Protein AF-A0A936MNN7-F1 (afdb_monomer_lite)

Secondary structure (DSSP, 8-state):
-PPPPPHHHHHTTS---------TTSSSSS-HHHHHHHHHHTT-SHHHHHHHHTSPTT-EEEEEEHHHHHHHHHHHHHSSSS--SEEEEEETTEEEEEEEEEEEEEETTEEEEEEEEEETTTEEEEEEEEEE---STT-SS---EEEE-TTS-HHHHHHHHHHHHHHHHHHHHHHHHHHHHHHHHHHTTS--EEEEEEEETTEEEEEEE-

Radius of gyration: 20.46 Å; chains: 1; bounding box: 45×47×64 Å

pLDDT: mean 76.58, std 22.5, range [24.12, 96.0]

Foldseek 3Di:
DDDDDDPVVVVVPPDDDDDDDDDPPPPPPDCLVVVLVVQVVVQPDPQSVLLVVQDDPPKDKGKDFLVLLLVLLVCLVVVDPDDDQWDWDDDPRFIKIWGDSFDWFFADQKIKTWIFMAGPVPGTDIWIKIKRQDGSVRHNRPDIDIDTDPPDDPVCCVPCVVVSVVSSVSSVVVVQVVVQVSVCVVVDPDDKDWSHWTTHGRIIMTIMDD

Structure (mmCIF, N/CA/C/O backbone):
data_AF-A0A936MNN7-F1
#
_entry.id   AF-A0A936MNN7-F1
#
loop_
_atom_site.group_PDB
_atom_site.id
_atom_site.type_symbol
_atom_site.label_atom_id
_atom_site.label_alt_id
_atom_site.label_comp_id
_atom_site.label_asym_id
_atom_site.label_entity_id
_atom_site.label_seq_id
_atom_site.pdbx_PDB_ins_code
_atom_site.Cartn_x
_atom_site.Cartn_y
_atom_site.Cartn_z
_atom_site.occupancy
_atom_site.B_iso_or_equiv
_atom_site.auth_seq_id
_atom_site.auth_comp_id
_atom_site.auth_asym_id
_atom_site.auth_atom_id
_atom_site.pdbx_PDB_model_num
ATOM 1 N N . MET A 1 1 ? -16.354 23.089 39.835 1.00 35.75 1 MET A N 1
ATOM 2 C CA . MET A 1 1 ? -16.751 22.556 38.514 1.00 35.75 1 MET A CA 1
ATOM 3 C C . MET A 1 1 ? -15.931 23.285 37.467 1.00 35.75 1 MET A C 1
ATOM 5 O O . MET A 1 1 ? -16.174 24.464 37.259 1.00 35.75 1 MET A O 1
ATOM 9 N N . ALA A 1 2 ? -14.909 22.634 36.913 1.00 36.53 2 ALA A N 1
ATOM 10 C CA . ALA A 1 2 ? -14.094 23.188 35.833 1.00 36.53 2 ALA A CA 1
ATOM 11 C C . ALA A 1 2 ? -14.699 22.747 34.492 1.00 36.53 2 ALA A C 1
ATOM 13 O O . ALA A 1 2 ? -15.037 21.574 34.342 1.00 36.53 2 ALA A O 1
ATOM 14 N N . GLN A 1 3 ? -14.892 23.683 33.562 1.00 36.25 3 GLN A N 1
ATOM 15 C CA . GLN A 1 3 ? -15.283 23.362 32.187 1.00 36.25 3 GLN A CA 1
ATOM 16 C C . GLN A 1 3 ? -14.098 22.710 31.452 1.00 36.25 3 GLN A C 1
ATOM 18 O O . GLN A 1 3 ? -12.959 23.109 31.706 1.00 36.25 3 GLN A O 1
ATOM 23 N N . PRO A 1 4 ? -14.325 21.727 30.562 1.00 34.03 4 PRO A N 1
ATOM 24 C CA . PRO A 1 4 ? -13.256 21.174 29.744 1.00 34.03 4 PRO A CA 1
ATOM 25 C C . PRO A 1 4 ? -12.829 22.205 28.691 1.00 34.03 4 PRO A C 1
ATOM 27 O O . PRO A 1 4 ? -13.670 22.788 28.007 1.00 34.03 4 PRO A O 1
ATOM 30 N N . LEU A 1 5 ? -11.519 22.435 28.590 1.00 34.81 5 LEU A N 1
ATOM 31 C CA . LEU A 1 5 ? -10.917 23.232 27.521 1.00 34.81 5 LEU A CA 1
ATOM 32 C C . LEU A 1 5 ? -11.151 22.542 26.176 1.00 34.81 5 LEU A C 1
ATOM 34 O O . LEU A 1 5 ? -11.096 21.314 26.079 1.00 34.81 5 LEU A O 1
ATOM 38 N N . SER A 1 6 ? -11.397 23.334 25.137 1.00 41.94 6 SER A N 1
ATOM 39 C CA . SER A 1 6 ? -11.534 22.809 23.780 1.00 41.94 6 SER A CA 1
ATOM 40 C C . SER A 1 6 ? -10.173 22.334 23.247 1.00 41.94 6 SER A C 1
ATOM 42 O O . SER A 1 6 ? -9.139 22.929 23.550 1.00 41.94 6 SER A O 1
ATOM 44 N N . THR A 1 7 ? -10.150 21.287 22.414 1.00 37.47 7 THR A N 1
ATOM 45 C CA . THR A 1 7 ? -8.929 20.700 21.810 1.00 37.47 7 THR A CA 1
ATOM 46 C C . THR A 1 7 ? -8.039 21.741 21.104 1.00 37.47 7 THR A C 1
ATOM 48 O O . THR A 1 7 ? -6.817 21.608 21.057 1.00 37.47 7 THR A O 1
ATOM 51 N N . LEU A 1 8 ? -8.637 22.835 20.622 1.00 32.88 8 LEU A N 1
ATOM 52 C CA . LEU A 1 8 ? -7.949 23.967 19.992 1.00 32.88 8 LEU A CA 1
ATOM 53 C C . LEU A 1 8 ? -7.140 24.843 20.967 1.00 32.88 8 LEU A C 1
ATOM 55 O O . LEU A 1 8 ? -6.199 25.514 20.541 1.00 32.88 8 LEU A O 1
ATOM 59 N N . GLU A 1 9 ? -7.473 24.853 22.257 1.00 37.56 9 GLU A N 1
ATOM 60 C CA . GLU A 1 9 ? -6.766 25.636 23.282 1.00 37.56 9 GLU A CA 1
ATOM 61 C C . GLU A 1 9 ? -5.523 24.910 23.812 1.00 37.56 9 GLU A C 1
ATOM 63 O O . GLU A 1 9 ? -4.569 25.563 24.229 1.00 37.56 9 GLU A O 1
ATOM 68 N N . TYR A 1 10 ? -5.480 23.577 23.705 1.00 37.81 10 TYR A N 1
ATOM 69 C CA . TYR A 1 10 ? -4.308 22.773 24.064 1.00 37.81 10 TYR A CA 1
ATOM 70 C C . TYR A 1 10 ? -3.149 22.968 23.070 1.00 37.81 10 TYR A C 1
ATOM 72 O O . TYR A 1 10 ? -1.998 23.154 23.463 1.00 37.81 10 TYR A O 1
ATOM 80 N N . LEU A 1 11 ? -3.455 23.019 21.769 1.00 33.28 11 LEU A N 1
ATOM 81 C CA . LEU A 1 11 ? -2.452 23.127 20.700 1.00 33.28 11 LEU A CA 1
ATOM 82 C C . LEU A 1 11 ? -1.784 24.509 20.629 1.00 33.28 11 LEU A C 1
ATOM 84 O O . LEU A 1 11 ? -0.641 24.634 20.192 1.00 33.28 11 LEU A O 1
ATOM 88 N N . ARG A 1 12 ? -2.459 25.556 21.118 1.00 38.72 12 ARG A N 1
ATOM 89 C CA . ARG A 1 12 ? -1.939 26.932 21.099 1.00 38.72 12 ARG A CA 1
ATOM 90 C C . ARG A 1 12 ? -0.842 27.183 22.150 1.00 38.72 12 ARG A C 1
ATOM 92 O O . ARG A 1 12 ? -0.123 28.171 22.044 1.00 38.72 12 ARG A O 1
ATOM 99 N N . GLY A 1 13 ? -0.679 26.284 23.126 1.00 35.00 13 GLY A N 1
ATOM 100 C CA . GLY A 1 13 ? 0.379 26.346 24.142 1.00 35.00 13 GLY A CA 1
ATOM 101 C C . GLY A 1 13 ? 1.739 25.778 23.709 1.00 35.00 13 GLY A C 1
ATOM 102 O O . GLY A 1 13 ? 2.715 25.962 24.430 1.00 35.00 13 GLY A O 1
ATOM 103 N N . ALA A 1 14 ? 1.830 25.110 22.551 1.00 36.84 14 ALA A N 1
ATOM 104 C CA . ALA A 1 14 ? 3.004 24.319 22.152 1.00 36.84 14 ALA A CA 1
ATOM 105 C C . ALA A 1 14 ? 4.091 25.077 21.351 1.00 36.84 14 ALA A C 1
ATOM 107 O O . ALA A 1 14 ? 5.084 24.475 20.957 1.00 36.84 14 ALA A O 1
ATOM 108 N N . GLY A 1 15 ? 3.953 26.391 21.132 1.00 34.34 15 GLY A N 1
ATOM 109 C CA . GLY A 1 15 ? 5.083 27.262 20.761 1.00 34.34 15 GLY A CA 1
ATOM 110 C C . GLY A 1 15 ? 5.800 26.988 19.426 1.00 34.34 15 GLY A C 1
ATOM 111 O O . GLY A 1 15 ? 7.002 27.226 19.339 1.00 34.34 15 GLY A O 1
ATOM 112 N N . LEU A 1 16 ? 5.109 26.521 18.380 1.00 33.62 16 LEU A N 1
ATOM 113 C CA . LEU A 1 16 ? 5.723 26.289 17.064 1.00 33.62 16 LEU A CA 1
ATOM 114 C C . LEU A 1 16 ? 5.746 27.580 16.221 1.00 33.62 16 LEU A C 1
ATOM 116 O O . LEU A 1 16 ? 4.707 28.111 15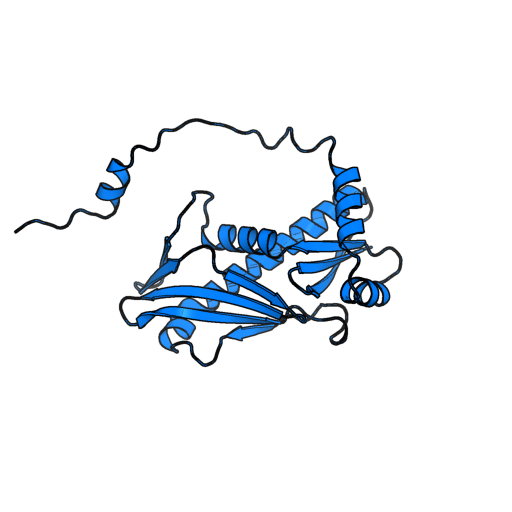.833 1.00 33.62 16 LEU A O 1
ATOM 120 N N . SER A 1 17 ? 6.959 28.092 15.987 1.00 29.55 17 SER A N 1
ATOM 121 C CA . SER A 1 17 ? 7.269 29.301 15.211 1.00 29.55 17 SER A CA 1
ATOM 122 C C . SER A 1 17 ? 7.303 29.025 13.705 1.00 29.55 17 SER A C 1
ATOM 124 O O . SER A 1 17 ? 7.842 28.014 13.262 1.00 29.55 17 SER A O 1
ATOM 126 N N . SER A 1 18 ? 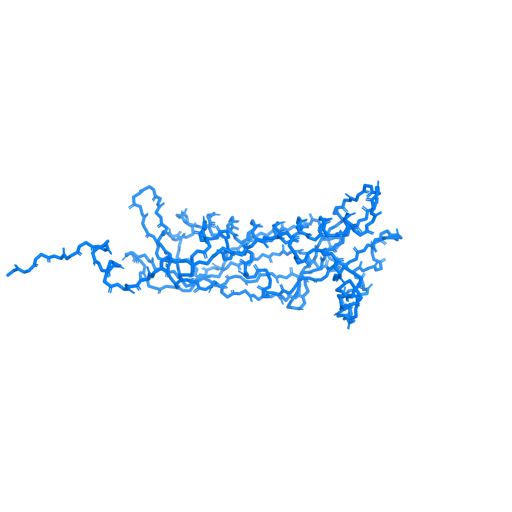6.791 29.976 12.925 1.00 34.59 18 SER A N 1
ATOM 127 C CA . SER A 1 18 ? 6.907 30.076 11.468 1.00 34.59 18 SER A CA 1
ATOM 128 C C . SER A 1 18 ? 8.318 30.506 11.050 1.00 34.59 18 SER A C 1
ATOM 130 O O . SER A 1 18 ? 8.777 31.523 11.563 1.00 34.59 18 SER A O 1
ATOM 132 N N . ASP A 1 19 ? 8.983 29.740 10.170 1.00 26.00 19 ASP A N 1
ATOM 133 C CA . ASP A 1 19 ? 9.867 30.202 9.068 1.00 26.00 19 ASP A CA 1
ATOM 134 C C . ASP A 1 19 ? 10.913 29.142 8.665 1.00 26.00 19 ASP A C 1
ATOM 136 O O . ASP A 1 19 ? 11.924 29.019 9.344 1.00 26.00 19 ASP A O 1
ATOM 140 N N . VAL A 1 20 ? 10.727 28.461 7.518 1.00 25.47 20 VAL A N 1
ATOM 141 C CA . VAL A 1 20 ? 11.795 28.105 6.544 1.00 25.47 20 VAL A CA 1
ATOM 142 C C . VAL A 1 20 ? 11.144 27.798 5.176 1.00 25.47 20 VAL A C 1
ATOM 144 O O . VAL A 1 20 ? 10.308 26.898 5.106 1.00 25.47 20 VAL A O 1
ATOM 147 N N . PRO A 1 21 ? 11.532 28.451 4.061 1.00 27.20 21 PRO A N 1
ATOM 148 C CA . PRO A 1 21 ? 11.147 28.028 2.718 1.00 27.20 21 PRO A CA 1
ATOM 149 C C . PRO A 1 21 ? 12.262 27.174 2.091 1.00 27.20 21 PRO A C 1
ATOM 151 O O . PRO A 1 21 ? 13.387 27.645 1.924 1.00 27.20 21 PRO A O 1
ATOM 154 N N . ILE A 1 22 ? 11.967 25.933 1.692 1.00 24.23 22 ILE A N 1
ATOM 155 C CA . ILE A 1 22 ? 12.872 25.144 0.840 1.00 24.23 22 ILE A CA 1
ATOM 156 C C . ILE A 1 22 ? 12.240 25.007 -0.546 1.00 24.23 22 ILE A C 1
ATOM 158 O O . ILE A 1 22 ? 11.185 24.409 -0.725 1.00 24.23 22 ILE A O 1
ATOM 162 N N . SER A 1 23 ? 12.905 25.615 -1.527 1.00 25.53 23 SER A N 1
ATOM 163 C CA . SER A 1 23 ? 12.541 25.602 -2.942 1.00 25.53 23 SER A CA 1
ATOM 164 C C . SER A 1 23 ? 12.884 24.251 -3.583 1.00 25.53 23 SER A C 1
ATOM 166 O O . SER A 1 23 ? 14.046 23.843 -3.603 1.00 25.53 23 SER A O 1
ATOM 168 N N . LEU A 1 24 ? 11.871 23.581 -4.144 1.00 26.80 24 LEU A N 1
ATOM 169 C CA . LEU A 1 24 ? 11.930 22.269 -4.815 1.00 26.80 24 LEU A CA 1
ATOM 170 C C . LEU A 1 24 ? 12.759 22.252 -6.119 1.00 26.80 24 LEU A C 1
ATOM 172 O O . LEU A 1 24 ? 12.988 21.194 -6.703 1.00 26.80 24 LEU A O 1
ATOM 176 N N . SER A 1 25 ? 13.245 23.403 -6.583 1.00 24.12 25 SER A N 1
ATOM 177 C CA . SER A 1 25 ? 13.833 23.541 -7.921 1.00 24.12 25 SER A CA 1
ATOM 178 C C . SER A 1 25 ? 15.334 23.230 -8.002 1.00 24.12 25 SER A C 1
ATOM 180 O O . SER A 1 25 ? 15.865 23.103 -9.103 1.00 24.12 25 SER A O 1
ATOM 182 N N . GLN A 1 26 ? 16.053 23.113 -6.877 1.00 27.67 26 GLN A N 1
ATOM 183 C CA . GLN A 1 26 ? 17.525 22.999 -6.890 1.00 27.67 26 GLN A CA 1
ATOM 184 C C . GLN A 1 26 ? 18.076 21.569 -6.755 1.00 27.67 26 GLN A C 1
ATOM 186 O O . GLN A 1 26 ? 19.249 21.341 -7.044 1.00 27.67 26 GLN A O 1
ATOM 191 N N . THR A 1 27 ? 17.256 20.575 -6.406 1.00 28.58 27 THR A N 1
ATOM 192 C CA . THR A 1 27 ? 17.722 19.183 -6.210 1.00 28.58 27 THR A CA 1
ATOM 193 C C . THR A 1 27 ? 17.712 18.342 -7.498 1.00 28.58 27 THR A C 1
ATOM 195 O O . THR A 1 27 ? 18.151 17.192 -7.495 1.00 28.58 27 THR A O 1
ATOM 198 N N . LEU A 1 28 ? 17.233 18.896 -8.617 1.00 30.83 28 LEU A N 1
ATOM 199 C CA . LEU A 1 28 ? 16.853 18.120 -9.804 1.00 30.83 28 LEU A CA 1
ATOM 200 C C . LEU A 1 28 ? 17.935 17.932 -10.883 1.00 30.83 28 LEU A C 1
ATOM 202 O O . LEU A 1 28 ? 17.702 17.154 -11.799 1.00 30.83 28 LEU A O 1
ATOM 206 N N . ASN A 1 29 ? 19.124 18.547 -10.796 1.00 34.41 29 ASN A N 1
ATOM 207 C CA . ASN A 1 29 ? 20.000 18.645 -11.984 1.00 34.41 29 ASN A CA 1
ATOM 208 C C . ASN A 1 29 ? 21.330 17.867 -12.009 1.00 34.41 29 ASN A C 1
ATOM 210 O O . ASN A 1 29 ? 22.047 17.969 -12.999 1.00 34.41 29 ASN A O 1
ATOM 214 N N . LEU A 1 30 ? 21.679 17.043 -11.011 1.00 31.27 30 LEU A N 1
ATOM 215 C CA . LEU A 1 30 ? 22.944 16.266 -11.053 1.00 31.27 30 LEU A CA 1
ATOM 216 C C . LEU A 1 30 ? 22.841 14.792 -10.597 1.00 31.27 30 LEU A C 1
ATOM 218 O O . LEU A 1 30 ? 23.834 14.068 -10.639 1.00 31.27 30 LEU A O 1
ATOM 222 N N . ALA A 1 31 ? 21.661 14.311 -10.184 1.00 36.50 31 ALA A N 1
ATOM 223 C CA . ALA A 1 31 ? 21.511 13.024 -9.483 1.00 36.50 31 ALA A CA 1
ATOM 224 C C . ALA A 1 31 ? 20.900 11.870 -10.310 1.00 36.50 31 ALA A C 1
ATOM 226 O O . ALA A 1 31 ? 20.838 10.737 -9.830 1.00 36.50 31 ALA A O 1
ATOM 227 N N . THR A 1 32 ? 20.445 12.117 -11.539 1.00 47.56 32 THR A N 1
ATOM 228 C CA . THR A 1 32 ? 19.588 11.169 -12.278 1.00 47.56 32 THR A CA 1
ATOM 229 C C . THR A 1 32 ? 20.337 9.900 -12.712 1.00 47.56 32 THR A C 1
ATOM 231 O O . THR A 1 32 ? 19.819 8.793 -12.584 1.00 47.56 32 THR A O 1
ATOM 234 N N . GLY A 1 33 ? 21.602 10.024 -13.134 1.00 33.59 33 GLY A N 1
ATOM 235 C CA . GLY A 1 33 ? 22.407 8.881 -13.590 1.00 33.59 33 GLY A CA 1
ATOM 236 C C . GLY A 1 33 ? 22.930 7.975 -12.467 1.00 33.59 33 GLY A C 1
ATOM 237 O O . GLY A 1 33 ? 22.979 6.756 -12.624 1.00 33.59 33 GLY A O 1
ATOM 238 N N . SER A 1 34 ? 23.302 8.539 -11.314 1.00 40.28 34 SER A N 1
ATOM 239 C CA . SER A 1 34 ? 23.846 7.773 -10.180 1.00 40.28 34 SER A CA 1
ATOM 240 C C . SER A 1 34 ? 22.753 7.046 -9.395 1.00 40.28 34 SER A C 1
ATOM 242 O O . SER A 1 34 ? 22.962 5.908 -8.972 1.00 40.28 34 SER A O 1
ATOM 244 N N . ARG A 1 35 ? 21.566 7.652 -9.267 1.00 45.72 35 ARG A N 1
ATOM 245 C CA . ARG A 1 35 ? 20.401 7.046 -8.606 1.00 45.72 35 ARG A CA 1
ATOM 246 C C . ARG A 1 35 ? 19.820 5.888 -9.403 1.00 45.72 35 ARG A C 1
ATOM 248 O O . ARG A 1 35 ? 19.532 4.856 -8.810 1.00 45.72 35 ARG A O 1
ATOM 255 N N . LEU A 1 36 ? 19.744 6.005 -10.731 1.00 40.03 36 LEU A N 1
ATOM 256 C CA . LEU A 1 36 ? 19.321 4.899 -11.590 1.00 40.03 36 LEU A CA 1
ATOM 257 C C . LEU A 1 36 ? 20.305 3.724 -11.506 1.00 40.03 36 LEU A C 1
ATOM 259 O O . LEU A 1 36 ? 19.888 2.580 -11.384 1.00 40.03 36 LEU A O 1
ATOM 263 N N . ARG A 1 37 ? 21.616 3.993 -11.484 1.00 40.78 37 ARG A N 1
ATOM 264 C CA . ARG A 1 37 ? 22.642 2.947 -11.345 1.00 40.78 37 ARG A CA 1
ATOM 265 C C . ARG A 1 37 ? 22.599 2.263 -9.975 1.00 40.78 37 ARG A C 1
ATOM 267 O O . ARG A 1 37 ? 22.715 1.045 -9.903 1.00 40.78 37 ARG A O 1
ATOM 274 N N . ALA A 1 38 ? 22.385 3.027 -8.904 1.00 45.31 38 ALA A N 1
ATOM 275 C CA . ALA A 1 38 ? 22.209 2.493 -7.553 1.00 45.31 38 ALA A CA 1
ATOM 276 C C . ALA A 1 38 ? 20.895 1.703 -7.402 1.00 45.31 38 ALA A C 1
ATOM 278 O O . ALA A 1 38 ? 20.878 0.664 -6.745 1.00 45.31 38 ALA A O 1
ATOM 279 N N . ALA A 1 39 ? 19.815 2.152 -8.048 1.00 43.00 39 ALA A N 1
ATOM 280 C CA . ALA A 1 39 ? 18.553 1.422 -8.124 1.00 43.00 39 ALA A CA 1
ATOM 281 C C . ALA A 1 39 ? 18.718 0.109 -8.906 1.00 43.00 39 ALA A C 1
ATOM 283 O O . ALA A 1 39 ? 18.274 -0.933 -8.434 1.00 43.00 39 ALA A O 1
ATOM 284 N N . ILE A 1 40 ? 19.442 0.131 -10.033 1.00 43.59 40 ILE A N 1
ATOM 285 C CA . ILE A 1 40 ? 19.776 -1.055 -10.838 1.00 43.59 40 ILE A CA 1
ATOM 286 C C . ILE A 1 40 ? 20.612 -2.069 -10.042 1.00 43.59 40 ILE A C 1
ATOM 288 O O . ILE A 1 40 ? 20.410 -3.271 -10.189 1.00 43.59 40 ILE A O 1
ATOM 292 N N . GLU A 1 41 ? 21.513 -1.626 -9.163 1.00 43.84 41 GLU A N 1
ATOM 293 C CA . GLU A 1 41 ? 22.353 -2.539 -8.377 1.00 43.84 41 GLU A CA 1
ATOM 294 C C . GLU A 1 41 ? 21.601 -3.186 -7.194 1.00 43.84 41 GLU A C 1
ATOM 296 O O . GLU A 1 41 ? 21.891 -4.320 -6.811 1.00 43.84 41 GLU A O 1
ATOM 301 N N . ARG A 1 42 ? 20.564 -2.521 -6.661 1.00 48.31 42 ARG A N 1
ATOM 302 C CA . ARG A 1 42 ? 19.676 -3.051 -5.602 1.00 48.31 42 ARG A CA 1
ATOM 303 C C . ARG A 1 42 ? 18.716 -4.147 -6.084 1.00 48.31 42 ARG A C 1
ATOM 305 O O . ARG A 1 42 ? 18.103 -4.836 -5.264 1.00 48.31 42 ARG A O 1
ATOM 312 N N . LEU A 1 43 ? 18.597 -4.335 -7.397 1.00 49.00 43 LEU A N 1
ATOM 313 C CA . LEU A 1 43 ? 17.682 -5.273 -8.057 1.00 49.00 43 LEU A CA 1
ATOM 314 C C . LEU A 1 43 ? 18.177 -6.736 -8.093 1.00 49.00 43 LEU A C 1
ATOM 316 O O . LEU A 1 43 ? 17.553 -7.576 -8.735 1.00 49.00 43 LEU A O 1
ATOM 320 N N . ARG A 1 44 ? 19.274 -7.085 -7.406 1.00 50.12 44 ARG A N 1
ATOM 321 C CA . ARG A 1 44 ? 19.838 -8.450 -7.392 1.00 50.12 44 ARG A CA 1
ATOM 322 C C . ARG A 1 44 ? 19.103 -9.414 -6.443 1.00 50.12 44 ARG A C 1
ATOM 324 O O . ARG A 1 44 ? 19.711 -9.967 -5.531 1.00 50.12 44 ARG A O 1
ATOM 331 N N . THR A 1 45 ? 17.809 -9.642 -6.651 1.00 56.41 45 THR A N 1
ATOM 332 C CA . THR A 1 45 ? 17.060 -10.736 -6.002 1.00 56.41 45 THR A CA 1
ATOM 333 C C . THR A 1 45 ? 16.365 -11.605 -7.048 1.00 56.41 45 THR A C 1
ATOM 335 O O . THR A 1 45 ? 16.021 -11.123 -8.128 1.00 56.41 45 THR A O 1
ATOM 338 N N . THR A 1 46 ? 16.166 -12.892 -6.742 1.00 57.72 46 THR A N 1
ATOM 339 C CA . THR A 1 46 ? 15.574 -13.894 -7.650 1.00 57.72 46 THR A CA 1
ATOM 340 C C . THR A 1 46 ? 14.269 -13.402 -8.283 1.00 57.72 46 THR A C 1
ATOM 342 O O . THR A 1 46 ? 14.114 -13.457 -9.501 1.00 57.72 46 THR A O 1
ATOM 345 N N . SER A 1 47 ? 13.404 -12.772 -7.484 1.00 65.19 47 SER A N 1
ATOM 346 C CA . SER A 1 47 ? 12.108 -12.246 -7.925 1.00 65.19 47 SER A CA 1
ATOM 347 C C . SER A 1 47 ? 12.214 -11.175 -9.017 1.00 65.19 47 SER A C 1
ATOM 349 O O . SER A 1 47 ? 11.350 -11.100 -9.884 1.00 65.19 47 SER A O 1
ATOM 351 N N . VAL A 1 48 ? 13.272 -10.352 -9.026 1.00 68.62 48 VAL A N 1
ATOM 352 C CA . VAL A 1 48 ? 13.449 -9.324 -10.066 1.00 68.62 48 VAL A CA 1
ATOM 353 C C . VAL A 1 48 ? 13.844 -9.947 -11.399 1.00 68.62 48 VAL A C 1
ATOM 355 O O . VAL A 1 48 ? 13.341 -9.534 -12.445 1.00 68.62 48 VAL A O 1
ATOM 358 N N . PHE A 1 49 ? 14.756 -10.921 -11.380 1.00 69.75 49 PHE A N 1
ATOM 359 C CA . PHE A 1 49 ? 15.209 -11.586 -12.600 1.00 69.75 49 PHE A CA 1
ATOM 360 C C . PHE A 1 49 ? 14.065 -12.336 -13.275 1.00 69.75 49 PHE A C 1
ATOM 362 O O . PHE A 1 49 ? 13.882 -12.213 -14.486 1.00 69.75 49 PHE A O 1
ATOM 369 N N . GLU A 1 50 ? 13.270 -13.059 -12.492 1.00 76.56 50 GLU A N 1
ATOM 370 C CA . GLU A 1 50 ? 12.124 -13.800 -13.009 1.00 76.56 50 GLU A CA 1
ATOM 371 C C . GLU A 1 50 ? 11.030 -12.861 -13.516 1.00 76.56 50 GLU A C 1
ATOM 373 O O . GLU A 1 50 ? 10.512 -13.068 -14.613 1.00 76.56 50 GLU A O 1
ATOM 378 N N . PHE A 1 51 ? 10.738 -11.780 -12.782 1.00 80.00 51 PHE A N 1
ATOM 379 C CA . PHE A 1 51 ? 9.802 -10.761 -13.246 1.00 80.00 51 PHE A CA 1
ATOM 380 C C . PHE A 1 51 ? 10.262 -10.152 -14.572 1.00 80.00 51 PHE A C 1
ATOM 382 O O . PHE A 1 51 ? 9.497 -10.115 -15.532 1.00 80.00 51 PHE A O 1
ATOM 389 N N . ARG A 1 52 ? 11.541 -9.772 -14.682 1.00 79.19 52 ARG A N 1
ATOM 390 C CA . ARG A 1 52 ? 12.117 -9.219 -15.915 1.00 79.19 52 ARG A CA 1
ATOM 391 C C . ARG A 1 52 ? 12.068 -10.198 -17.086 1.00 79.19 52 ARG A C 1
ATOM 393 O O . ARG A 1 52 ? 11.837 -9.765 -18.210 1.00 79.19 52 ARG A O 1
ATOM 400 N N . ALA A 1 53 ? 12.244 -11.495 -16.842 1.00 81.81 53 ALA A N 1
ATOM 401 C CA . ALA A 1 53 ? 12.158 -12.524 -17.879 1.00 81.81 53 ALA A CA 1
ATOM 402 C C . ALA A 1 53 ? 10.753 -12.644 -18.501 1.00 81.81 53 ALA A C 1
ATOM 404 O O . ALA A 1 53 ? 10.616 -13.163 -19.607 1.00 81.81 53 ALA A O 1
ATOM 405 N N . LYS A 1 54 ? 9.712 -12.164 -17.811 1.00 82.62 54 LYS A N 1
ATOM 406 C CA . LYS A 1 54 ? 8.328 -12.131 -18.309 1.00 82.62 54 LYS A CA 1
ATOM 407 C C . LYS A 1 54 ? 7.978 -10.830 -19.040 1.00 82.62 54 LYS A C 1
ATOM 409 O O . LYS A 1 54 ? 6.865 -10.715 -19.552 1.00 82.62 54 LYS A O 1
ATOM 414 N N . LEU A 1 55 ? 8.886 -9.853 -19.083 1.00 84.94 55 LEU A N 1
ATOM 415 C CA . LEU A 1 55 ? 8.634 -8.542 -19.678 1.00 84.94 55 LEU A CA 1
ATOM 416 C C . LEU A 1 55 ? 9.121 -8.461 -21.135 1.00 84.94 55 LEU A C 1
ATOM 418 O O . LEU A 1 55 ? 10.078 -9.140 -21.512 1.00 84.94 55 LEU A O 1
ATOM 422 N N . PRO A 1 56 ? 8.502 -7.594 -21.960 1.00 85.19 56 PRO A N 1
ATOM 423 C CA . PRO A 1 56 ? 9.010 -7.261 -23.284 1.00 85.19 56 PRO A CA 1
ATOM 424 C C . PRO A 1 56 ? 10.467 -6.761 -23.258 1.00 85.19 56 PRO A C 1
ATOM 426 O O . PRO A 1 56 ? 10.888 -6.121 -22.286 1.00 85.19 56 PRO A O 1
ATOM 429 N N . PRO A 1 57 ? 11.238 -6.977 -24.342 1.00 84.81 57 PRO A N 1
ATOM 430 C CA . PRO A 1 57 ? 12.561 -6.382 -24.494 1.00 84.81 57 PRO A CA 1
ATOM 431 C C . PRO A 1 57 ? 12.518 -4.860 -24.326 1.00 84.81 57 PRO A C 1
ATOM 433 O O . PRO A 1 57 ? 11.623 -4.195 -24.837 1.00 84.81 57 PRO A O 1
ATOM 436 N N . GLY A 1 58 ? 13.502 -4.308 -23.614 1.00 83.38 58 GLY A N 1
ATOM 437 C CA . GLY A 1 58 ? 13.578 -2.869 -23.348 1.00 83.38 58 GLY A CA 1
ATOM 438 C C . GLY A 1 58 ? 12.746 -2.388 -22.155 1.00 83.38 58 GLY A C 1
ATOM 439 O O . GLY A 1 58 ? 12.852 -1.218 -21.802 1.00 83.38 58 GLY A O 1
ATOM 440 N N . ALA A 1 59 ? 11.985 -3.266 -21.492 1.00 87.62 59 ALA A N 1
ATOM 441 C CA . ALA A 1 59 ? 11.328 -2.915 -20.239 1.00 87.62 59 ALA A CA 1
ATOM 442 C C . ALA A 1 59 ? 12.351 -2.556 -19.148 1.00 87.62 59 ALA A C 1
ATOM 444 O O . ALA A 1 59 ? 13.356 -3.251 -18.941 1.00 87.62 59 ALA A O 1
ATOM 445 N N . VAL A 1 60 ? 12.056 -1.481 -18.426 1.00 88.06 60 VAL A N 1
ATOM 446 C CA . VAL A 1 60 ? 12.779 -1.039 -17.237 1.00 88.06 60 VAL A CA 1
ATOM 447 C C . VAL A 1 60 ? 11.998 -1.503 -16.014 1.00 88.06 60 VAL A C 1
ATOM 449 O O . VAL A 1 60 ? 10.775 -1.395 -15.971 1.00 88.06 60 VAL A O 1
ATOM 452 N N . VAL A 1 61 ? 12.711 -2.032 -15.021 1.00 89.50 61 VAL A N 1
ATOM 453 C CA . VAL A 1 61 ? 12.134 -2.409 -13.728 1.00 89.50 61 VAL A CA 1
ATOM 454 C C . VAL A 1 61 ? 12.681 -1.466 -12.673 1.00 89.50 61 VAL A C 1
ATOM 456 O O . VAL A 1 61 ? 13.895 -1.340 -12.519 1.00 89.50 61 VAL A O 1
ATOM 459 N N . LEU A 1 62 ? 11.779 -0.815 -11.953 1.00 90.50 62 LEU A N 1
ATOM 460 C CA . LEU A 1 62 ? 12.074 0.018 -10.798 1.00 90.50 62 LEU A CA 1
ATOM 461 C C . LEU A 1 62 ? 11.691 -0.754 -9.535 1.00 90.50 62 LEU A C 1
ATOM 463 O O . LEU A 1 62 ? 10.678 -1.449 -9.517 1.00 90.50 62 LEU A O 1
ATOM 467 N N . ALA A 1 63 ? 12.510 -0.647 -8.492 1.00 91.19 63 ALA A N 1
ATOM 468 C CA . ALA A 1 63 ? 12.187 -1.168 -7.170 1.00 91.19 63 ALA A CA 1
ATOM 469 C C . ALA A 1 63 ? 12.008 -0.005 -6.205 1.00 91.19 63 ALA A C 1
ATOM 471 O O . ALA A 1 63 ? 12.907 0.829 -6.082 1.00 91.19 63 ALA A O 1
ATOM 472 N N . VAL A 1 64 ? 10.876 0.004 -5.513 1.00 92.06 64 VAL A N 1
ATOM 473 C CA . VAL A 1 64 ? 10.550 0.991 -4.484 1.00 92.06 64 VAL A CA 1
ATOM 474 C C . VAL A 1 64 ? 10.412 0.265 -3.157 1.00 92.06 64 VAL A C 1
ATOM 476 O O . VAL A 1 64 ? 9.743 -0.766 -3.101 1.00 92.06 64 VAL A O 1
ATOM 479 N N . GLY A 1 65 ? 11.108 0.737 -2.125 1.00 93.31 65 GLY A N 1
ATOM 480 C CA . GLY A 1 65 ? 11.120 0.098 -0.817 1.00 93.31 65 GLY A CA 1
ATOM 481 C C . GLY A 1 65 ? 9.817 0.308 -0.052 1.00 93.31 65 GLY A C 1
ATOM 482 O O . GLY A 1 65 ? 8.992 1.162 -0.380 1.00 93.31 65 GLY A O 1
ATOM 483 N N . VAL A 1 66 ? 9.629 -0.514 0.979 1.00 93.69 66 VAL A N 1
ATOM 484 C CA . VAL A 1 66 ? 8.464 -0.423 1.868 1.00 93.69 66 VAL A CA 1
ATOM 485 C C . VAL A 1 66 ? 8.409 0.909 2.624 1.00 93.69 66 VAL A C 1
ATOM 487 O O . VAL A 1 66 ? 7.316 1.413 2.853 1.00 93.69 66 VAL A O 1
ATOM 490 N N . ASP A 1 67 ? 9.557 1.521 2.931 1.00 93.19 67 ASP A N 1
ATOM 491 C CA . ASP A 1 67 ? 9.621 2.813 3.625 1.00 93.19 67 ASP A CA 1
ATOM 492 C C . ASP A 1 67 ? 9.090 3.952 2.744 1.00 93.19 67 ASP A C 1
ATOM 494 O O . ASP A 1 67 ? 8.298 4.775 3.202 1.00 93.19 67 ASP A O 1
ATOM 498 N N . GLU A 1 68 ? 9.468 3.983 1.458 1.00 93.75 68 GLU A N 1
ATOM 499 C CA . GLU A 1 68 ? 8.927 4.967 0.516 1.00 93.75 68 GLU A CA 1
ATOM 500 C C . GLU A 1 68 ? 7.421 4.771 0.295 1.00 93.75 68 GLU A C 1
ATOM 502 O O . GLU A 1 68 ? 6.677 5.748 0.213 1.00 93.75 68 GLU A O 1
ATOM 507 N N . LEU A 1 69 ? 6.953 3.520 0.257 1.00 94.75 69 LEU A N 1
ATOM 508 C CA . LEU A 1 69 ? 5.522 3.227 0.200 1.00 94.75 69 LEU A CA 1
ATOM 509 C C . LEU A 1 69 ? 4.793 3.684 1.470 1.00 94.75 69 LEU A C 1
ATOM 511 O O . LEU A 1 69 ? 3.719 4.271 1.376 1.00 94.75 69 LEU A O 1
ATOM 515 N N . GLN A 1 70 ? 5.365 3.440 2.650 1.00 94.94 70 GLN A N 1
ATOM 516 C CA . GLN A 1 70 ? 4.781 3.863 3.921 1.00 94.94 70 GLN A CA 1
ATOM 517 C C . GLN A 1 70 ? 4.651 5.383 3.985 1.00 94.94 70 GLN A C 1
ATOM 519 O O . GLN A 1 70 ? 3.632 5.888 4.451 1.00 94.94 70 GLN A O 1
ATOM 524 N N . GLN A 1 71 ? 5.640 6.105 3.459 1.00 92.88 71 GLN A N 1
ATOM 525 C CA . GLN A 1 71 ? 5.579 7.555 3.340 1.00 92.88 71 GLN A CA 1
ATOM 526 C C . GLN A 1 71 ? 4.462 8.010 2.387 1.00 92.88 71 GLN A C 1
ATOM 528 O O . GLN A 1 71 ? 3.685 8.888 2.752 1.00 92.88 71 GLN A O 1
ATOM 533 N N . ALA A 1 72 ? 4.320 7.389 1.211 1.00 93.62 72 ALA A N 1
ATOM 534 C CA . ALA A 1 72 ? 3.240 7.718 0.274 1.00 93.62 72 ALA A CA 1
ATOM 535 C C . ALA A 1 72 ? 1.845 7.459 0.879 1.00 93.62 72 ALA A C 1
ATOM 537 O O . ALA A 1 72 ? 0.942 8.289 0.772 1.00 93.62 72 ALA A O 1
ATOM 538 N N . VAL A 1 73 ? 1.672 6.337 1.585 1.00 94.38 73 VAL A N 1
ATOM 539 C CA . VAL A 1 73 ? 0.423 6.030 2.301 1.00 94.38 73 VAL A CA 1
ATOM 540 C C . VAL A 1 73 ? 0.164 7.047 3.413 1.00 94.38 73 VAL A C 1
ATOM 542 O O . VAL A 1 73 ? -0.955 7.544 3.535 1.00 94.38 73 VAL A O 1
ATOM 545 N N . LEU A 1 74 ? 1.188 7.405 4.193 1.00 93.00 74 LEU A N 1
ATOM 546 C CA . LEU A 1 74 ? 1.076 8.420 5.238 1.00 93.00 74 LEU A CA 1
ATOM 547 C C . LEU A 1 74 ? 0.612 9.766 4.669 1.00 93.00 74 LEU A C 1
ATOM 549 O O . LEU A 1 74 ? -0.292 10.380 5.229 1.00 93.00 74 LEU A O 1
ATOM 553 N N . GLU A 1 75 ? 1.185 10.208 3.551 1.00 91.12 75 GLU A N 1
ATOM 554 C CA . GLU A 1 75 ? 0.802 11.459 2.887 1.00 91.12 75 GLU A CA 1
ATOM 555 C C . GLU A 1 75 ? -0.668 11.446 2.450 1.00 91.12 75 GLU A C 1
ATOM 557 O O . GLU A 1 75 ? -1.391 12.425 2.667 1.00 91.12 75 GLU A O 1
ATOM 562 N N . ARG A 1 76 ? -1.146 10.311 1.925 1.00 91.31 76 ARG A N 1
ATOM 563 C CA . ARG A 1 76 ? -2.556 10.126 1.556 1.00 91.31 76 ARG A CA 1
ATOM 564 C C . ARG A 1 76 ? -3.497 10.086 2.752 1.00 91.31 76 ARG A C 1
ATOM 566 O O . ARG A 1 76 ? -4.604 10.609 2.659 1.00 91.31 76 ARG A O 1
ATOM 573 N N . MET A 1 77 ? -3.064 9.522 3.875 1.00 90.38 77 MET A N 1
ATOM 574 C CA . MET A 1 77 ? -3.844 9.521 5.115 1.00 90.38 77 MET A CA 1
ATOM 575 C C . MET A 1 77 ? -3.906 10.903 5.775 1.00 90.38 77 MET A C 1
ATOM 577 O O . MET A 1 77 ? -4.946 11.280 6.315 1.00 90.38 77 MET A O 1
ATOM 581 N N . ALA A 1 78 ? -2.796 11.643 5.749 1.00 86.94 78 ALA A N 1
ATOM 582 C CA . ALA A 1 78 ? -2.646 12.918 6.441 1.00 86.94 78 ALA A CA 1
ATOM 583 C C . ALA A 1 78 ? -3.377 14.073 5.758 1.00 86.94 78 ALA A C 1
ATOM 585 O O . ALA A 1 78 ? -3.755 15.038 6.427 1.00 86.94 78 ALA A O 1
ATOM 586 N N . GLY A 1 79 ? -3.483 14.038 4.424 1.00 79.94 79 GLY A N 1
ATOM 587 C CA . GLY A 1 79 ? -3.998 15.148 3.613 1.00 79.94 79 GLY A CA 1
ATOM 588 C C . GLY A 1 79 ? -3.199 16.458 3.743 1.00 79.94 79 GLY A C 1
ATOM 589 O O . GLY A 1 79 ? -3.575 17.474 3.165 1.00 79.94 79 GLY A O 1
ATOM 590 N N . SER A 1 80 ? -2.111 16.461 4.517 1.00 69.19 80 SER A N 1
ATOM 591 C CA . SER A 1 80 ? -1.236 17.597 4.799 1.00 69.19 80 SER A CA 1
ATOM 592 C C . SER A 1 80 ? 0.146 17.090 5.211 1.00 69.19 80 SER A C 1
ATOM 594 O O . SER A 1 80 ? 0.283 15.962 5.678 1.00 69.19 80 SER A O 1
ATOM 596 N N . GLN A 1 81 ? 1.176 17.920 5.051 1.00 63.50 81 GLN A N 1
ATOM 597 C CA . GLN A 1 81 ? 2.563 17.537 5.348 1.00 63.50 81 GLN A CA 1
ATOM 598 C C . GLN A 1 81 ? 2.992 17.796 6.802 1.00 63.50 81 GLN A C 1
ATOM 600 O O . GLN A 1 81 ? 4.177 17.716 7.120 1.00 63.50 81 GLN A O 1
ATOM 605 N N . GLU A 1 82 ? 2.061 18.132 7.697 1.00 73.94 82 GLU A N 1
ATOM 606 C CA . GLU A 1 82 ? 2.402 18.343 9.103 1.00 73.94 82 GLU A CA 1
ATOM 607 C C . GLU A 1 82 ? 2.626 16.999 9.816 1.00 73.94 82 GLU A C 1
ATOM 609 O O . GLU A 1 82 ? 1.745 16.137 9.759 1.00 73.94 82 GLU A O 1
ATOM 614 N N . PRO A 1 83 ? 3.757 16.814 10.526 1.00 71.56 83 PRO A N 1
ATOM 615 C CA . PRO A 1 83 ? 3.990 15.617 11.325 1.00 71.56 83 PRO A CA 1
ATOM 616 C C . PRO A 1 83 ? 2.924 15.474 12.412 1.00 71.56 83 PRO A C 1
ATOM 618 O O . PRO A 1 83 ? 2.704 16.393 13.206 1.00 71.56 83 PRO A O 1
ATOM 621 N N . ARG A 1 84 ? 2.262 14.318 12.454 1.00 82.00 84 ARG A N 1
ATOM 622 C CA . ARG A 1 84 ? 1.262 13.960 13.465 1.00 82.00 84 ARG A CA 1
ATOM 623 C C . ARG A 1 84 ? 1.446 12.495 13.822 1.00 82.00 84 ARG A C 1
ATOM 625 O O . ARG A 1 84 ? 1.715 11.704 12.928 1.00 82.00 84 ARG A O 1
ATOM 632 N N . ASP A 1 85 ? 1.250 12.156 15.092 1.00 89.06 85 ASP A N 1
ATOM 633 C CA . ASP A 1 85 ? 1.270 10.763 15.570 1.00 89.06 85 ASP A CA 1
ATOM 634 C C . ASP A 1 85 ? -0.132 10.129 15.531 1.00 89.06 85 ASP A C 1
ATOM 636 O O . ASP A 1 85 ? -0.285 8.909 15.476 1.00 89.06 85 ASP A O 1
ATOM 640 N N . ILE A 1 86 ? -1.174 10.969 15.570 1.00 92.19 86 ILE A N 1
ATOM 641 C CA . ILE A 1 86 ? -2.583 10.569 15.576 1.00 92.19 86 ILE A CA 1
ATOM 642 C C . ILE A 1 86 ? -3.374 11.514 14.672 1.00 92.19 86 ILE A C 1
ATOM 644 O O . ILE A 1 86 ? -3.197 12.736 14.705 1.00 92.19 86 ILE A O 1
ATOM 648 N N . MET A 1 87 ? -4.274 10.942 13.882 1.00 92.69 87 MET A N 1
ATOM 649 C CA . MET A 1 87 ? -5.227 11.648 13.036 1.00 92.69 87 MET A CA 1
ATOM 650 C C . MET A 1 87 ? -6.646 11.362 13.507 1.00 92.69 87 MET A C 1
ATOM 652 O O . MET A 1 87 ? -6.949 10.248 13.919 1.00 92.69 87 MET A O 1
ATOM 656 N N . VAL A 1 88 ? -7.520 12.364 13.420 1.00 93.25 88 VAL A N 1
ATOM 657 C CA . VAL A 1 88 ? -8.958 12.183 13.640 1.00 93.25 88 VAL A CA 1
ATOM 658 C C . VAL A 1 88 ? -9.623 12.153 12.277 1.00 93.25 88 VAL A C 1
ATOM 660 O O . VAL A 1 88 ? -9.567 13.135 11.536 1.00 93.25 88 VAL A O 1
ATOM 663 N N . TRP A 1 89 ? -10.224 11.022 11.936 1.00 94.12 89 TRP A N 1
ATOM 664 C CA . TRP A 1 89 ? -11.070 10.884 10.761 1.00 94.12 89 TRP A CA 1
ATOM 665 C C . TRP A 1 89 ? -12.524 10.998 11.191 1.00 94.12 89 TRP A C 1
ATOM 667 O O . TRP A 1 89 ? -12.933 10.363 12.158 1.00 94.12 89 TRP A O 1
ATOM 677 N N . SER A 1 90 ? -13.304 11.807 10.478 1.00 93.19 90 SER A N 1
ATOM 678 C CA . SER A 1 90 ? -14.721 12.016 10.764 1.00 93.19 90 SER A CA 1
ATOM 679 C C . SER A 1 90 ? -15.565 11.806 9.512 1.00 93.19 90 SER A C 1
ATOM 681 O O . SER A 1 90 ? -15.204 12.232 8.413 1.00 93.19 90 SER A O 1
ATOM 683 N N . ARG A 1 91 ? -16.689 11.105 9.668 1.00 90.31 91 ARG A N 1
ATOM 684 C CA . ARG A 1 91 ? -17.642 10.821 8.591 1.00 90.31 91 ARG A CA 1
ATOM 685 C C . ARG A 1 91 ? -19.012 10.537 9.189 1.00 90.31 91 ARG A C 1
ATOM 687 O O . ARG A 1 91 ? -19.124 9.733 10.102 1.00 90.31 91 ARG A O 1
ATOM 694 N N . ASP A 1 92 ? -20.050 11.182 8.661 1.00 90.81 92 ASP A N 1
ATOM 695 C CA . ASP A 1 92 ? -21.453 10.933 9.030 1.00 90.81 92 ASP A CA 1
ATOM 696 C C . ASP A 1 92 ? -21.731 10.971 10.551 1.00 90.81 92 ASP A C 1
ATOM 698 O O . ASP A 1 92 ? -22.598 10.267 11.061 1.00 90.81 92 ASP A O 1
ATOM 702 N N . GLY A 1 93 ? -20.988 11.806 11.288 1.00 88.69 93 GLY A N 1
ATOM 703 C CA . GLY A 1 93 ? -21.090 11.926 12.747 1.00 88.69 93 GLY A CA 1
ATOM 704 C C . GLY A 1 93 ? -20.329 10.862 13.548 1.00 88.69 93 GLY A C 1
ATOM 705 O O . GLY A 1 93 ? -20.315 10.950 14.772 1.00 88.69 93 GLY A O 1
ATOM 706 N N . ALA A 1 94 ? -19.678 9.902 12.888 1.00 90.94 94 ALA A N 1
ATOM 707 C CA . ALA A 1 94 ? -18.726 8.982 13.498 1.00 90.94 94 ALA A CA 1
ATOM 708 C C . ALA A 1 94 ? -17.305 9.558 13.444 1.00 90.94 94 ALA A C 1
ATOM 710 O O . ALA A 1 94 ? -16.926 10.228 12.476 1.00 90.94 94 ALA A O 1
ATOM 711 N N . GLU A 1 95 ? -16.509 9.254 14.466 1.00 95.31 95 GLU A N 1
ATOM 712 C CA . GLU A 1 95 ? -15.099 9.627 14.553 1.00 95.31 95 GLU A CA 1
ATOM 713 C C . GLU A 1 95 ? -14.236 8.388 14.801 1.00 95.31 95 GLU A C 1
ATOM 715 O O . GLU A 1 95 ? -14.623 7.474 15.530 1.00 95.31 95 GLU A O 1
ATOM 720 N N . MET A 1 96 ? -13.058 8.366 14.187 1.00 95.44 96 MET A N 1
ATOM 721 C CA . MET A 1 96 ? -12.045 7.339 14.384 1.00 95.44 96 MET A CA 1
ATOM 722 C C . MET A 1 96 ? -10.687 8.006 14.566 1.00 95.44 96 MET A C 1
ATOM 724 O O . MET A 1 96 ? -10.267 8.826 13.746 1.00 95.44 96 MET A O 1
ATOM 728 N N . LEU A 1 97 ? -9.987 7.635 15.630 1.00 96.00 97 LEU A N 1
ATOM 729 C CA . LEU A 1 97 ? -8.577 7.948 15.786 1.00 96.00 97 LEU A CA 1
ATOM 730 C C . LEU A 1 97 ? -7.767 6.950 14.967 1.00 96.00 97 LEU A C 1
ATOM 732 O O . LEU A 1 97 ? -7.993 5.744 15.044 1.00 96.00 97 LEU A O 1
ATOM 736 N N . VAL A 1 98 ? -6.813 7.454 14.196 1.00 94.94 98 VAL A N 1
ATOM 737 C CA . VAL A 1 98 ? -5.892 6.653 13.393 1.00 94.94 98 VAL A CA 1
ATOM 738 C C . VAL A 1 98 ? -4.475 7.009 13.796 1.00 94.94 98 VAL A C 1
ATOM 740 O O . VAL A 1 98 ? -4.037 8.144 13.610 1.00 94.94 98 VAL A O 1
ATOM 743 N N . HIS A 1 99 ? -3.753 6.0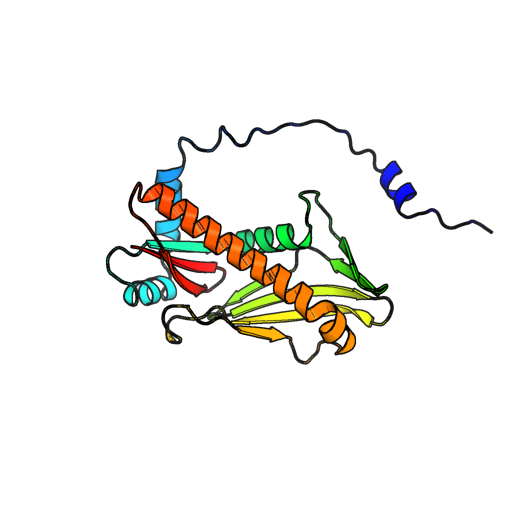46 14.358 1.00 93.94 99 HIS A N 1
ATOM 744 C CA . HIS A 1 99 ? -2.350 6.227 14.703 1.00 93.94 99 HIS A CA 1
ATOM 745 C C . HIS A 1 99 ? -1.481 6.046 13.461 1.00 93.94 99 HIS A C 1
ATOM 747 O O . HIS A 1 99 ? -1.698 5.129 12.662 1.00 93.94 99 HIS A O 1
ATOM 753 N N . VAL A 1 100 ? -0.482 6.910 13.317 1.00 92.06 100 VAL A N 1
ATOM 754 C CA . VAL A 1 100 ? 0.402 6.945 12.153 1.00 92.06 100 VAL A CA 1
ATOM 755 C C . VAL A 1 100 ? 1.887 6.950 12.553 1.00 92.06 100 VAL A C 1
ATOM 757 O O . VAL A 1 100 ? 2.223 7.407 13.644 1.00 92.06 100 VAL A O 1
ATOM 760 N N . PRO A 1 101 ? 2.788 6.465 11.674 1.00 90.81 101 PRO A N 1
ATOM 761 C CA . PRO A 1 101 ? 2.484 5.783 10.412 1.00 90.81 101 PRO A CA 1
ATOM 762 C C . PRO A 1 101 ? 1.837 4.408 10.648 1.00 90.81 101 PRO A C 1
ATOM 764 O O . PRO A 1 101 ? 2.091 3.757 11.661 1.00 90.81 101 PRO A O 1
ATOM 767 N N . CYS A 1 102 ? 1.006 3.949 9.708 1.00 91.12 102 CYS A N 1
ATOM 768 C CA . CYS A 1 102 ? 0.589 2.548 9.700 1.00 91.12 102 CYS A CA 1
ATOM 769 C C . CYS A 1 102 ? 1.791 1.673 9.323 1.00 91.12 102 CYS A C 1
ATOM 771 O O . CYS A 1 102 ? 2.550 2.026 8.418 1.00 91.12 102 CYS A O 1
ATOM 773 N N . ALA A 1 103 ? 1.966 0.533 9.987 1.00 93.81 103 ALA A N 1
ATOM 774 C CA . ALA A 1 103 ? 3.071 -0.359 9.661 1.00 93.81 103 ALA A CA 1
ATOM 775 C C . ALA A 1 103 ? 2.748 -1.138 8.380 1.00 93.81 103 ALA A C 1
ATOM 777 O O . ALA A 1 103 ? 1.691 -1.768 8.278 1.00 93.81 103 ALA A O 1
ATOM 778 N N . LEU A 1 104 ? 3.660 -1.093 7.407 1.00 95.50 104 LEU A N 1
ATOM 779 C CA . LEU A 1 104 ? 3.536 -1.829 6.152 1.00 95.50 104 LEU A CA 1
ATOM 780 C C . LEU A 1 104 ? 4.547 -2.972 6.083 1.00 95.50 104 LEU A C 1
ATOM 782 O O . LEU A 1 104 ? 5.715 -2.814 6.431 1.00 95.50 104 LEU A O 1
ATOM 786 N N . GLN A 1 105 ? 4.110 -4.117 5.565 1.00 94.38 105 GLN A N 1
ATOM 787 C CA . GLN A 1 105 ? 4.978 -5.251 5.269 1.00 94.38 105 GLN A CA 1
ATOM 788 C C . GLN A 1 105 ? 4.714 -5.760 3.854 1.00 94.38 105 GLN A C 1
ATOM 790 O O . GLN A 1 105 ? 3.576 -6.042 3.485 1.00 94.38 105 GLN A O 1
ATOM 795 N N . LEU A 1 106 ? 5.780 -5.919 3.070 1.00 91.25 106 LEU A 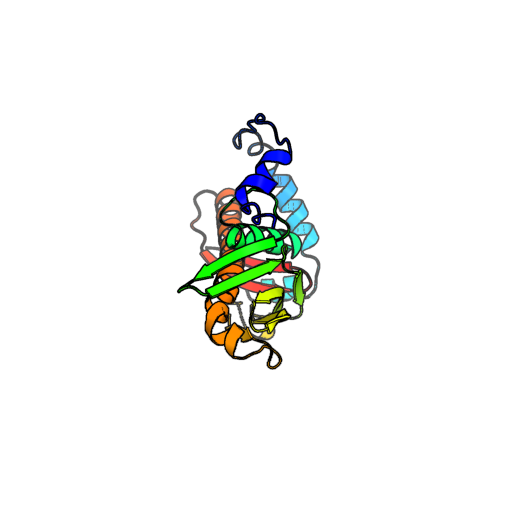N 1
ATOM 796 C CA . LEU A 1 106 ? 5.729 -6.479 1.720 1.00 91.25 106 LEU A CA 1
ATOM 797 C C . LEU A 1 106 ? 6.391 -7.851 1.704 1.00 91.25 106 LEU A C 1
ATOM 799 O O . LEU A 1 106 ? 7.579 -7.966 2.008 1.00 91.25 106 LEU A O 1
ATOM 803 N N . THR A 1 107 ? 5.632 -8.881 1.336 1.00 87.12 107 THR A N 1
ATOM 804 C CA . THR A 1 107 ? 6.145 -10.251 1.258 1.00 87.12 107 THR A CA 1
ATOM 805 C C . THR A 1 107 ? 5.372 -11.092 0.249 1.00 87.12 107 THR A C 1
ATOM 807 O O . THR A 1 107 ? 4.147 -11.034 0.179 1.00 87.12 107 THR A O 1
ATOM 810 N N . GLY A 1 108 ? 6.080 -11.881 -0.563 1.00 82.12 108 GLY A N 1
ATOM 811 C CA . GLY A 1 108 ? 5.472 -12.917 -1.413 1.00 82.12 108 GLY A CA 1
ATOM 812 C C . GLY A 1 108 ? 4.353 -12.460 -2.367 1.00 82.12 108 GLY A C 1
ATOM 813 O O . GLY A 1 108 ? 3.470 -13.256 -2.686 1.00 82.12 108 GLY A O 1
ATOM 814 N N . GLY A 1 109 ? 4.354 -11.201 -2.814 1.00 87.62 109 GLY A N 1
ATOM 815 C CA . GLY A 1 109 ? 3.281 -10.628 -3.641 1.00 87.62 109 GLY A CA 1
ATOM 816 C C . GLY A 1 109 ? 2.142 -9.967 -2.867 1.00 87.62 109 GLY A C 1
ATOM 817 O O . GLY A 1 109 ? 1.188 -9.489 -3.478 1.00 87.62 109 GLY A O 1
ATOM 818 N N . TYR A 1 110 ? 2.241 -9.912 -1.542 1.00 89.75 110 TYR A N 1
ATOM 819 C CA . TYR A 1 110 ? 1.269 -9.288 -0.658 1.00 89.75 110 TYR A CA 1
ATOM 820 C C . TYR A 1 110 ? 1.844 -8.041 0.009 1.00 89.75 110 TYR A C 1
ATOM 822 O O . TYR A 1 110 ? 3.024 -7.989 0.354 1.00 89.75 110 TYR A O 1
ATOM 830 N N . LEU A 1 111 ? 0.974 -7.060 0.219 1.00 92.88 111 LEU A N 1
ATOM 831 C CA . LEU A 1 111 ? 1.165 -5.923 1.103 1.00 92.88 111 LEU A CA 1
ATOM 832 C C . LEU A 1 111 ? 0.207 -6.082 2.283 1.00 92.88 111 LEU A C 1
ATOM 834 O O . LEU A 1 111 ? -1.010 -6.126 2.103 1.00 92.88 111 LEU A O 1
ATOM 838 N N . LEU A 1 112 ? 0.762 -6.169 3.483 1.00 94.06 112 LEU A N 1
ATOM 839 C CA . LEU A 1 112 ? 0.017 -6.153 4.729 1.00 94.06 112 LEU A CA 1
ATOM 840 C C . LEU A 1 112 ? 0.105 -4.743 5.304 1.00 94.06 112 LEU A C 1
ATOM 842 O O . LEU A 1 112 ? 1.204 -4.216 5.473 1.00 94.06 112 LEU A O 1
ATOM 846 N N . ALA A 1 113 ? -1.044 -4.142 5.594 1.00 95.50 113 ALA A N 1
ATOM 847 C CA . ALA A 1 113 ? -1.136 -2.841 6.239 1.00 95.50 113 ALA A CA 1
ATOM 848 C C . ALA A 1 113 ? -1.769 -3.000 7.623 1.00 95.50 113 ALA A C 1
ATOM 850 O O . ALA A 1 113 ? -2.894 -3.491 7.747 1.00 95.50 113 ALA A O 1
ATOM 851 N N . HIS A 1 114 ? -1.023 -2.599 8.647 1.00 95.06 114 HIS A N 1
ATOM 852 C CA . HIS A 1 114 ? -1.401 -2.690 10.050 1.00 95.06 114 HIS A CA 1
ATOM 853 C C . HIS A 1 114 ? -1.728 -1.295 10.573 1.00 95.06 114 HIS A C 1
ATOM 855 O O . HIS A 1 114 ? -0.853 -0.430 10.680 1.00 95.06 114 HIS A O 1
ATOM 861 N N . PHE A 1 115 ? -2.993 -1.082 10.909 1.00 94.88 115 PHE A N 1
ATOM 862 C CA . PHE A 1 115 ? -3.488 0.161 11.475 1.00 94.88 115 PHE A CA 1
ATOM 863 C C . PHE A 1 115 ? -3.769 -0.029 12.953 1.00 94.88 115 PHE A C 1
ATOM 865 O O . PHE A 1 115 ? -4.461 -0.968 13.333 1.00 94.88 115 PHE A O 1
ATOM 872 N N . HIS A 1 116 ? -3.305 0.903 13.774 1.00 95.44 116 HIS A N 1
ATOM 873 C CA . HIS A 1 116 ? -3.838 1.056 15.120 1.00 95.44 116 HIS A CA 1
ATOM 874 C C . HIS A 1 116 ? -4.917 2.132 15.051 1.00 95.44 116 HIS A C 1
ATOM 876 O O . HIS A 1 116 ? -4.634 3.267 14.657 1.00 95.44 116 HIS A O 1
ATOM 882 N N . VAL A 1 117 ? -6.153 1.755 15.366 1.00 95.25 117 VAL A N 1
ATOM 883 C CA . VAL A 1 117 ? -7.310 2.653 15.315 1.00 95.25 117 VAL A CA 1
ATOM 884 C C . VAL A 1 117 ? -8.112 2.572 16.598 1.00 95.25 117 VAL A C 1
ATOM 886 O O . VAL A 1 117 ? -8.094 1.554 17.285 1.00 95.25 117 VAL A O 1
ATOM 889 N N . GLU A 1 118 ? -8.835 3.637 16.910 1.00 95.38 118 GLU A N 1
ATOM 890 C CA . GLU A 1 118 ? -9.702 3.699 18.078 1.00 95.38 118 GLU A CA 1
ATOM 891 C C . GLU A 1 118 ? -11.008 4.413 17.730 1.00 95.38 118 GLU A C 1
ATOM 893 O O . GLU A 1 118 ? -11.016 5.444 17.058 1.00 95.38 118 GLU A O 1
ATOM 898 N N . THR A 1 119 ? -12.119 3.849 18.196 1.00 94.19 119 THR A N 1
ATOM 899 C CA . THR A 1 119 ? -13.441 4.490 18.183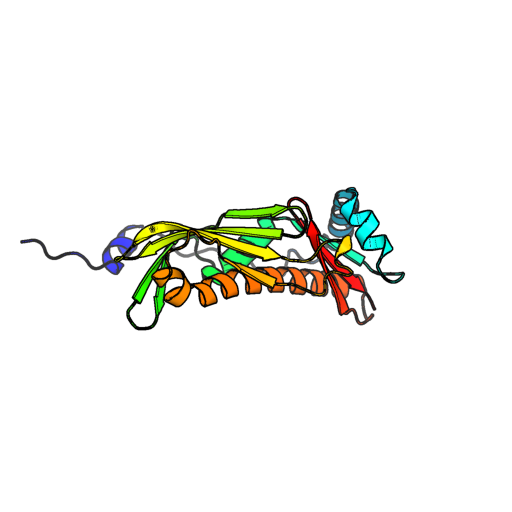 1.00 94.19 119 THR A CA 1
ATOM 900 C C . THR A 1 119 ? -14.018 4.465 19.590 1.00 94.19 119 THR A C 1
ATOM 902 O O . THR A 1 119 ? -13.559 3.694 20.439 1.00 94.19 119 THR A O 1
ATOM 905 N N . VAL A 1 120 ? -15.041 5.281 19.844 1.00 91.94 120 VAL A N 1
ATOM 906 C CA . VAL A 1 120 ? -15.730 5.300 21.144 1.00 91.94 120 VAL A CA 1
ATOM 907 C C . VAL A 1 120 ? -16.349 3.933 21.456 1.00 91.94 120 VAL A C 1
ATOM 909 O O . VAL A 1 120 ? -16.395 3.515 22.611 1.00 91.94 120 VAL A O 1
ATOM 912 N N . GLU A 1 121 ? -16.806 3.224 20.427 1.00 89.50 121 GLU A N 1
ATOM 913 C CA . GLU A 1 121 ? -17.523 1.960 20.533 1.00 89.50 121 GLU A CA 1
ATOM 914 C C . GLU A 1 121 ? -16.589 0.763 20.734 1.00 89.50 121 GLU A C 1
ATOM 916 O O . GLU A 1 121 ? -16.924 -0.156 21.482 1.00 89.50 121 GLU A O 1
ATOM 921 N N . THR A 1 122 ? -15.434 0.747 20.061 1.00 90.75 122 THR A N 1
ATOM 922 C CA . THR A 1 122 ? -14.527 -0.414 20.060 1.00 90.75 122 THR A CA 1
ATOM 923 C C . THR A 1 122 ? -13.327 -0.265 20.981 1.00 90.75 122 THR A C 1
ATOM 925 O O . THR A 1 122 ? -12.679 -1.265 21.288 1.00 90.75 122 THR A O 1
ATOM 928 N N . GLY A 1 123 ? -12.993 0.961 21.391 1.00 93.31 123 GLY A N 1
ATOM 929 C CA . GLY A 1 123 ? -11.682 1.249 21.963 1.00 93.31 123 GLY A CA 1
ATOM 930 C C . GLY A 1 123 ? -10.545 0.974 20.961 1.00 93.31 123 GLY A C 1
ATOM 931 O O . GLY A 1 123 ? -10.806 0.832 19.757 1.00 93.31 123 GLY A O 1
ATOM 932 N N . PRO A 1 124 ? -9.288 0.920 21.439 1.00 93.88 124 PRO A N 1
ATOM 933 C CA . PRO A 1 124 ? -8.118 0.721 20.593 1.00 93.88 124 PRO A CA 1
ATOM 934 C C . PRO A 1 124 ? -8.038 -0.713 20.064 1.00 93.88 124 PRO A C 1
ATOM 936 O O . PRO A 1 124 ? -8.084 -1.681 20.825 1.00 93.88 124 PRO A O 1
ATOM 939 N N . ILE A 1 125 ? -7.861 -0.843 18.752 1.00 93.44 125 ILE A N 1
ATOM 940 C CA . ILE A 1 125 ? -7.740 -2.117 18.044 1.00 93.44 125 ILE A CA 1
ATOM 941 C C . ILE A 1 125 ? -6.625 -2.063 16.992 1.00 93.44 125 ILE A C 1
ATOM 943 O O . ILE A 1 125 ? -6.286 -1.001 16.466 1.00 93.44 125 ILE A O 1
ATOM 947 N N . GLU A 1 126 ? -6.075 -3.230 16.653 1.00 92.81 126 GLU A N 1
ATOM 948 C CA . GLU A 1 126 ? -5.189 -3.402 15.498 1.00 92.81 126 GLU A CA 1
ATOM 949 C C . GLU A 1 126 ? -6.003 -3.950 14.314 1.00 92.81 126 GLU A C 1
ATOM 951 O O . GLU A 1 126 ? -6.459 -5.095 14.335 1.00 92.81 126 GLU A O 1
ATOM 956 N N . LEU A 1 127 ? -6.174 -3.147 13.265 1.00 91.62 127 LEU A N 1
ATOM 957 C CA . LEU A 1 127 ? -6.806 -3.553 12.016 1.00 91.62 127 LEU A CA 1
ATOM 958 C C . LEU A 1 127 ? -5.748 -3.982 10.994 1.00 91.62 127 LEU A C 1
ATOM 960 O O . LEU A 1 127 ? -4.789 -3.257 10.735 1.00 91.62 127 LEU A O 1
ATOM 964 N N . LYS A 1 128 ? -5.965 -5.132 10.349 1.00 92.44 128 LYS A N 1
ATOM 965 C CA . LYS A 1 128 ? -5.075 -5.669 9.309 1.00 92.44 128 LYS A CA 1
ATOM 966 C C . LYS A 1 128 ? -5.787 -5.720 7.965 1.00 92.44 128 LYS A C 1
ATOM 968 O O . LYS A 1 128 ? -6.812 -6.392 7.827 1.00 92.44 128 LYS A O 1
ATOM 973 N N . LEU A 1 129 ? -5.219 -5.043 6.972 1.00 91.38 129 LEU A N 1
ATOM 974 C CA . LEU A 1 129 ? -5.632 -5.127 5.573 1.00 91.38 129 LEU A CA 1
ATOM 975 C C . LEU A 1 129 ? -4.588 -5.903 4.772 1.00 91.38 129 LEU A C 1
ATOM 977 O O . LEU A 1 129 ? -3.387 -5.713 4.955 1.00 91.38 129 LEU A O 1
ATOM 981 N N . VAL A 1 130 ? -5.053 -6.767 3.872 1.00 91.19 130 VAL A N 1
ATOM 982 C CA . VAL A 1 130 ? -4.200 -7.606 3.028 1.00 91.19 130 VAL A CA 1
ATOM 983 C C . VAL A 1 130 ? -4.485 -7.285 1.570 1.00 91.19 130 VAL A C 1
ATOM 985 O O . VAL A 1 130 ? -5.579 -7.522 1.056 1.00 91.19 130 VAL A O 1
ATOM 988 N N . PHE A 1 131 ? -3.473 -6.767 0.890 1.00 91.12 131 PHE A N 1
ATOM 989 C CA . PHE A 1 131 ? -3.502 -6.465 -0.530 1.00 91.12 131 PHE A CA 1
ATOM 990 C C . PHE A 1 131 ? -2.659 -7.500 -1.254 1.00 91.12 131 PHE A C 1
ATOM 992 O O . PHE A 1 131 ? -1.475 -7.653 -0.975 1.00 91.12 131 PHE A O 1
ATOM 999 N N . PHE A 1 132 ? -3.246 -8.196 -2.213 1.00 89.50 132 PHE A N 1
ATOM 1000 C CA . PHE A 1 132 ? -2.474 -8.917 -3.207 1.00 89.50 132 PHE A CA 1
ATOM 1001 C C . PHE A 1 132 ? -2.075 -7.929 -4.302 1.00 89.50 132 PHE A C 1
ATOM 1003 O O . PHE A 1 132 ? -2.943 -7.360 -4.961 1.00 89.50 132 PHE A O 1
ATOM 1010 N N . LEU A 1 133 ? -0.772 -7.722 -4.480 1.00 89.19 133 LEU A N 1
ATOM 1011 C CA . LEU A 1 133 ? -0.194 -6.841 -5.501 1.00 89.19 133 LEU A CA 1
ATOM 1012 C C . LEU A 1 133 ? 0.295 -7.617 -6.731 1.00 89.19 133 LEU A C 1
ATOM 1014 O O . LEU A 1 133 ? 0.897 -7.032 -7.623 1.00 89.19 133 LEU A O 1
ATOM 1018 N N . GLY A 1 134 ? 0.075 -8.932 -6.773 1.00 86.00 134 GLY A N 1
ATOM 1019 C CA . GLY A 1 134 ? 0.644 -9.805 -7.790 1.00 86.00 134 GLY A CA 1
ATOM 1020 C C . GLY A 1 134 ? 2.004 -10.372 -7.386 1.00 86.00 134 GLY A C 1
ATOM 1021 O O . GLY A 1 134 ? 2.752 -9.788 -6.601 1.00 86.00 134 GLY A O 1
ATOM 1022 N N . ASN A 1 135 ? 2.334 -11.523 -7.962 1.00 82.75 135 ASN A N 1
ATOM 1023 C CA . ASN A 1 135 ? 3.654 -12.143 -7.916 1.00 82.75 135 ASN A CA 1
ATOM 1024 C C . ASN A 1 135 ? 4.026 -12.644 -9.321 1.00 82.75 135 ASN A C 1
ATOM 1026 O O . ASN A 1 135 ? 3.212 -12.589 -10.244 1.00 82.75 135 ASN A O 1
ATOM 1030 N N . VAL A 1 136 ? 5.258 -13.126 -9.478 1.00 78.75 136 VAL A N 1
ATOM 1031 C CA . VAL A 1 136 ? 5.783 -13.608 -10.766 1.00 78.75 136 VAL A CA 1
ATOM 1032 C C . VAL A 1 136 ? 4.930 -14.741 -11.356 1.00 78.75 136 VAL A C 1
ATOM 1034 O O . VAL A 1 136 ? 4.714 -14.778 -12.570 1.00 78.75 136 VAL A O 1
ATOM 1037 N N . ASP A 1 137 ? 4.421 -15.641 -10.513 1.00 76.00 137 ASP A N 1
ATOM 1038 C CA . ASP A 1 137 ? 3.652 -16.816 -10.938 1.00 76.00 137 ASP A CA 1
ATOM 1039 C C . ASP A 1 137 ? 2.223 -16.461 -11.373 1.00 76.00 137 ASP A C 1
ATOM 1041 O O . ASP A 1 137 ? 1.659 -17.099 -12.261 1.00 76.00 137 ASP A O 1
ATOM 1045 N N . ALA A 1 138 ? 1.654 -15.397 -10.804 1.00 71.56 138 ALA A N 1
ATOM 1046 C CA . ALA A 1 138 ? 0.334 -14.868 -11.134 1.00 71.56 138 ALA A CA 1
ATOM 1047 C C . ALA A 1 138 ? 0.324 -13.996 -12.408 1.00 71.56 138 ALA A C 1
ATOM 1049 O O . ALA A 1 138 ? -0.721 -13.469 -12.796 1.00 71.56 138 ALA A O 1
ATOM 1050 N N . GLY A 1 139 ? 1.470 -13.845 -13.082 1.00 68.00 139 GLY A N 1
ATOM 1051 C CA . GLY A 1 139 ? 1.611 -13.136 -14.352 1.00 68.00 139 GLY A CA 1
ATOM 1052 C C . GLY A 1 139 ? 2.274 -11.765 -14.221 1.00 68.00 139 GLY A C 1
ATOM 1053 O O . GLY A 1 139 ? 2.989 -11.475 -13.270 1.00 68.00 139 GLY A O 1
ATOM 1054 N N . ALA A 1 140 ? 2.058 -10.895 -15.211 1.00 61.88 140 ALA A N 1
ATOM 1055 C CA . ALA A 1 140 ? 2.758 -9.610 -15.321 1.00 61.88 140 ALA A CA 1
ATOM 1056 C C . ALA A 1 140 ? 2.319 -8.547 -14.291 1.00 61.88 140 ALA A C 1
ATOM 1058 O O . ALA A 1 140 ? 2.547 -7.370 -14.535 1.00 61.88 140 ALA A O 1
ATOM 1059 N N . GLY A 1 141 ? 1.672 -8.918 -13.180 1.00 64.56 141 GLY A N 1
ATOM 1060 C CA . GLY A 1 141 ? 1.338 -7.947 -12.136 1.00 64.56 141 GLY A CA 1
ATOM 1061 C C . GLY A 1 141 ? 0.239 -6.953 -12.526 1.00 64.56 141 GLY A C 1
ATOM 1062 O O . GLY A 1 141 ? 0.373 -5.750 -12.327 1.00 64.56 141 GLY A O 1
ATOM 1063 N N . LYS A 1 142 ? -0.822 -7.445 -13.181 1.00 68.12 142 LYS A N 1
ATOM 1064 C CA . LYS A 1 142 ? -1.973 -6.632 -13.632 1.00 68.12 142 LYS A CA 1
ATOM 1065 C C . LYS A 1 142 ? -3.250 -6.864 -12.827 1.00 68.12 142 LYS A C 1
ATOM 1067 O O . LYS A 1 142 ? -4.255 -6.209 -13.080 1.00 68.12 142 LYS A O 1
ATOM 1072 N N . ALA A 1 143 ? -3.220 -7.816 -11.903 1.00 68.12 143 ALA A N 1
ATOM 1073 C CA . ALA A 1 143 ? -4.325 -8.115 -11.013 1.00 68.12 143 ALA A CA 1
ATOM 1074 C C . ALA A 1 143 ? -3.888 -7.765 -9.594 1.00 68.12 143 ALA A C 1
ATOM 1076 O O . ALA A 1 143 ? -2.928 -8.343 -9.087 1.00 68.12 143 ALA A O 1
ATOM 1077 N N . ALA A 1 144 ? -4.601 -6.824 -8.986 1.00 76.06 144 ALA A N 1
ATOM 1078 C CA . ALA A 1 144 ? -4.502 -6.533 -7.570 1.00 76.06 144 ALA A CA 1
ATOM 1079 C C . ALA A 1 144 ? -5.874 -6.742 -6.931 1.00 76.06 144 ALA A C 1
ATOM 1081 O O . ALA A 1 144 ? -6.907 -6.482 -7.552 1.00 76.06 144 ALA A O 1
ATOM 1082 N N . SER A 1 145 ? -5.888 -7.238 -5.702 1.00 80.19 145 SER A N 1
ATOM 1083 C CA . SER A 1 145 ? -7.114 -7.431 -4.930 1.00 80.19 145 SER A CA 1
ATOM 1084 C C . SER A 1 145 ? -6.866 -7.086 -3.477 1.00 80.19 145 SER A C 1
ATOM 1086 O O . SER A 1 145 ? -5.757 -7.265 -2.980 1.00 80.19 145 SER A O 1
ATOM 1088 N N . VAL A 1 146 ? -7.904 -6.648 -2.776 1.00 82.38 146 VAL A N 1
ATOM 1089 C CA . VAL A 1 146 ? -7.815 -6.283 -1.365 1.00 82.38 146 VAL A CA 1
ATOM 1090 C C . VAL A 1 146 ? -8.850 -7.042 -0.548 1.00 82.38 146 VAL A C 1
ATOM 1092 O O . VAL A 1 146 ? -10.014 -7.138 -0.931 1.00 82.38 146 VAL A O 1
ATOM 1095 N N . THR A 1 147 ? -8.417 -7.562 0.594 1.00 80.50 147 THR A N 1
ATOM 1096 C CA . THR A 1 147 ? -9.270 -8.148 1.628 1.00 80.50 147 THR A CA 1
ATOM 1097 C C . THR A 1 147 ? -8.887 -7.584 2.997 1.00 80.50 147 THR A C 1
ATOM 1099 O O . THR A 1 147 ? -7.821 -6.992 3.165 1.00 80.50 147 THR A O 1
ATOM 1102 N N . HIS A 1 148 ? -9.762 -7.743 3.982 1.00 72.25 148 HIS A N 1
ATOM 1103 C CA . HIS A 1 148 ? -9.470 -7.456 5.387 1.00 72.25 148 HIS A CA 1
ATOM 1104 C C . HIS A 1 148 ? -9.251 -8.765 6.156 1.00 72.25 148 HIS A C 1
ATOM 1106 O O . HIS A 1 148 ? -9.637 -9.838 5.682 1.00 72.25 148 HIS A O 1
ATOM 1112 N N . SER A 1 149 ? -8.601 -8.678 7.319 1.00 72.50 149 SER A N 1
ATOM 1113 C CA . SER A 1 149 ? -8.522 -9.798 8.261 1.00 72.50 149 SER A CA 1
ATOM 1114 C C . SER A 1 149 ? -9.898 -10.120 8.843 1.00 72.50 149 SER A C 1
ATOM 1116 O O . SER A 1 149 ? -10.682 -9.213 9.109 1.00 72.50 149 SER A O 1
ATOM 1118 N N . THR A 1 150 ? -10.157 -11.401 9.104 1.00 63.16 150 THR A N 1
ATOM 1119 C CA . THR A 1 150 ? -11.406 -11.903 9.703 1.00 63.16 150 THR A CA 1
ATOM 1120 C C . THR A 1 150 ? -11.634 -11.447 11.142 1.00 63.16 150 THR A C 1
ATOM 1122 O O . THR A 1 150 ? -12.743 -11.574 11.645 1.00 63.16 150 THR A O 1
ATOM 1125 N N . ASP A 1 151 ? -10.597 -10.937 11.807 1.00 75.69 151 ASP A N 1
ATOM 1126 C CA . ASP A 1 151 ? -10.639 -10.595 13.235 1.00 75.69 151 ASP A CA 1
ATOM 1127 C C . ASP A 1 151 ? -11.073 -9.140 13.493 1.00 75.69 151 ASP A C 1
ATOM 1129 O O . ASP A 1 151 ? -11.166 -8.704 14.640 1.00 75.69 151 ASP A O 1
ATOM 1133 N N . ALA A 1 152 ? -11.304 -8.366 12.432 1.00 77.75 152 ALA A N 1
ATOM 1134 C CA . ALA A 1 152 ? -11.731 -6.979 12.534 1.00 77.75 152 ALA A CA 1
ATOM 1135 C C . ALA A 1 152 ? -13.220 -6.886 12.920 1.00 77.75 152 ALA A C 1
ATOM 1137 O O . ALA A 1 152 ? -14.033 -7.565 12.296 1.00 77.75 152 ALA A O 1
ATOM 1138 N N . PRO A 1 153 ? -13.616 -6.029 13.882 1.00 87.62 153 PRO A N 1
ATOM 1139 C CA . PRO A 1 153 ? -15.029 -5.814 14.181 1.00 87.62 153 PRO A CA 1
ATOM 1140 C C . PRO A 1 153 ? -15.795 -5.305 12.951 1.00 87.62 153 PRO A C 1
ATOM 1142 O O . PRO A 1 153 ? -15.404 -4.288 12.371 1.00 87.62 153 PRO A O 1
ATOM 1145 N N . ASP A 1 154 ? -16.913 -5.955 12.606 1.00 87.38 154 ASP A N 1
ATOM 1146 C CA . ASP A 1 154 ? -17.742 -5.609 11.436 1.00 87.38 154 ASP A CA 1
ATOM 1147 C C . ASP A 1 154 ? -18.107 -4.118 11.405 1.00 87.38 154 ASP A C 1
ATOM 1149 O O . ASP A 1 154 ? -17.991 -3.469 10.372 1.00 87.38 154 ASP A O 1
ATOM 1153 N N . ALA A 1 155 ? -18.424 -3.532 12.566 1.00 87.88 155 ALA A N 1
ATOM 1154 C CA . ALA A 1 155 ? -18.752 -2.111 12.686 1.00 87.88 155 ALA A CA 1
ATOM 1155 C C . ALA A 1 155 ? -17.643 -1.176 12.157 1.00 87.88 155 ALA A C 1
ATOM 1157 O O . ALA A 1 155 ? -17.939 -0.139 11.566 1.00 87.88 155 ALA A O 1
ATOM 1158 N N . ILE A 1 156 ? -16.367 -1.540 12.336 1.00 90.44 156 ILE A N 1
ATOM 1159 C CA . ILE A 1 156 ? -15.226 -0.762 11.832 1.00 90.44 156 ILE A CA 1
ATOM 1160 C C . ILE A 1 156 ? -15.048 -0.986 10.335 1.00 90.44 156 ILE A C 1
ATOM 1162 O O . ILE A 1 156 ? -14.809 -0.031 9.596 1.00 90.44 156 ILE A O 1
ATOM 1166 N N . ILE A 1 157 ? -15.168 -2.234 9.879 1.00 90.19 157 ILE A N 1
ATOM 1167 C CA . ILE A 1 157 ? -15.041 -2.577 8.460 1.00 90.19 157 ILE A CA 1
ATOM 1168 C C . ILE A 1 157 ? -16.129 -1.889 7.634 1.00 90.19 157 ILE A C 1
ATOM 1170 O O . ILE A 1 157 ? -15.812 -1.262 6.623 1.00 90.19 157 ILE A O 1
ATOM 1174 N N . ASP A 1 158 ? -17.376 -1.939 8.090 1.00 89.56 158 ASP A N 1
ATOM 1175 C CA . ASP A 1 158 ? -18.524 -1.357 7.397 1.00 89.56 158 ASP A CA 1
ATOM 1176 C C . ASP A 1 158 ? -18.450 0.176 7.356 1.00 89.56 158 ASP A C 1
ATOM 1178 O O . ASP A 1 158 ? -18.760 0.799 6.337 1.00 89.56 158 ASP A O 1
ATOM 1182 N N . ALA A 1 159 ? -18.005 0.808 8.446 1.00 91.19 159 ALA A N 1
ATOM 1183 C CA . ALA A 1 159 ? -17.907 2.262 8.516 1.00 91.19 159 ALA A CA 1
ATOM 1184 C C . ALA A 1 159 ? -16.668 2.809 7.786 1.00 91.19 159 ALA A C 1
ATOM 1186 O O . ALA A 1 159 ? -16.770 3.781 7.034 1.00 91.19 159 ALA A O 1
ATOM 1187 N N . TRP A 1 160 ? -15.501 2.189 7.976 1.00 93.56 160 TRP A N 1
ATOM 1188 C CA . TRP A 1 160 ? -14.200 2.776 7.629 1.00 93.56 160 TRP A CA 1
ATOM 1189 C C . TRP A 1 160 ? -13.355 1.938 6.671 1.00 93.56 160 TRP A C 1
ATOM 1191 O O . TRP A 1 160 ? -12.365 2.445 6.136 1.00 93.56 160 TRP A O 1
ATOM 1201 N N . GLY A 1 161 ? -13.726 0.680 6.423 1.00 91.38 161 GLY A N 1
ATOM 1202 C CA . GLY A 1 161 ? -12.926 -0.258 5.638 1.00 91.38 161 GLY A CA 1
ATOM 1203 C C . GLY A 1 161 ? -12.622 0.245 4.229 1.00 91.38 161 GLY A C 1
ATOM 1204 O O . GLY A 1 161 ? -11.486 0.134 3.775 1.00 91.38 161 GLY A O 1
ATOM 1205 N N . ASP A 1 162 ? -13.589 0.857 3.545 1.00 91.75 162 ASP A N 1
ATOM 1206 C CA . ASP A 1 162 ? -13.366 1.449 2.218 1.00 91.75 162 ASP A CA 1
ATOM 1207 C C . ASP A 1 162 ? -12.380 2.615 2.248 1.00 91.75 162 ASP A C 1
ATOM 1209 O O . ASP A 1 162 ? -11.483 2.672 1.409 1.00 91.75 162 ASP A O 1
ATOM 1213 N N . THR A 1 163 ? -12.482 3.502 3.239 1.00 92.88 163 THR A N 1
ATOM 1214 C CA . THR A 1 163 ? -11.581 4.654 3.375 1.00 92.88 163 THR A CA 1
ATOM 1215 C C . THR A 1 163 ? -10.147 4.208 3.658 1.00 92.88 163 THR A C 1
ATOM 1217 O O . THR A 1 163 ? -9.209 4.697 3.031 1.00 92.88 163 THR A O 1
ATOM 1220 N N . LEU A 1 164 ? -9.965 3.242 4.563 1.00 93.06 164 LEU A N 1
ATOM 1221 C CA . LEU A 1 164 ? -8.646 2.696 4.895 1.00 93.06 164 LEU A CA 1
ATOM 1222 C C . LEU A 1 164 ? -8.036 1.955 3.699 1.00 93.06 164 LEU A C 1
ATOM 1224 O O . LEU A 1 164 ? -6.856 2.131 3.396 1.00 93.06 164 LEU A O 1
ATOM 1228 N N . ARG A 1 165 ? -8.850 1.178 2.968 1.00 93.88 165 ARG A N 1
ATOM 1229 C CA . ARG A 1 165 ? -8.419 0.526 1.724 1.00 93.88 165 ARG A CA 1
ATOM 1230 C C . ARG A 1 165 ? -7.998 1.539 0.667 1.00 93.88 165 ARG A C 1
ATOM 1232 O O . ARG A 1 165 ? -6.949 1.359 0.053 1.00 93.88 165 ARG A O 1
ATOM 1239 N N . ALA A 1 166 ? -8.792 2.592 0.479 1.00 93.31 166 ALA A N 1
ATOM 1240 C CA . ALA A 1 166 ? -8.503 3.653 -0.472 1.00 93.31 166 ALA A CA 1
ATOM 1241 C C . ALA A 1 166 ? -7.191 4.365 -0.128 1.00 93.31 166 ALA A C 1
ATOM 1243 O O . ALA A 1 166 ? -6.351 4.506 -1.005 1.00 93.31 166 ALA A O 1
ATOM 1244 N N . ALA A 1 167 ? -6.954 4.730 1.135 1.00 93.38 167 ALA A N 1
ATOM 1245 C CA . ALA A 1 167 ? -5.727 5.425 1.532 1.00 93.38 167 ALA A CA 1
ATOM 1246 C C . ALA A 1 167 ? -4.450 4.630 1.197 1.00 93.38 167 ALA A C 1
ATOM 1248 O O . ALA A 1 167 ? -3.501 5.183 0.641 1.00 93.38 167 ALA A O 1
ATOM 1249 N N . VAL A 1 168 ? -4.441 3.321 1.476 1.00 95.25 168 VAL A N 1
ATOM 1250 C CA . VAL A 1 168 ? -3.304 2.453 1.120 1.00 95.25 168 VAL A CA 1
ATOM 1251 C C . VAL A 1 168 ? -3.170 2.318 -0.390 1.00 95.25 168 VAL A C 1
ATOM 1253 O O . VAL A 1 168 ? -2.065 2.404 -0.922 1.00 95.25 168 VAL A O 1
ATOM 1256 N N . TRP A 1 169 ? -4.287 2.103 -1.086 1.00 94.81 169 TRP A N 1
ATOM 1257 C CA . TRP A 1 169 ? -4.280 1.916 -2.531 1.00 94.81 169 TRP A CA 1
ATOM 1258 C C . TRP A 1 169 ? -3.806 3.164 -3.278 1.00 94.81 169 TRP A C 1
ATOM 1260 O O . TRP A 1 169 ? -2.976 3.057 -4.175 1.00 94.81 169 TRP A O 1
ATOM 1270 N N . GLU A 1 170 ? -4.254 4.345 -2.864 1.00 94.88 170 GLU A N 1
ATOM 1271 C CA . GLU A 1 170 ? -3.793 5.623 -3.401 1.00 94.88 170 GLU A CA 1
ATOM 1272 C C . GLU A 1 170 ? -2.286 5.815 -3.183 1.00 94.88 170 GLU A C 1
ATOM 1274 O O . GLU A 1 170 ? -1.589 6.207 -4.114 1.00 94.88 170 GLU A O 1
ATOM 1279 N N . GLY A 1 171 ? -1.748 5.444 -2.013 1.00 94.94 171 GLY A N 1
ATOM 1280 C CA . GLY A 1 171 ? -0.299 5.476 -1.782 1.00 94.94 171 GLY A CA 1
ATOM 1281 C C . GLY A 1 171 ? 0.480 4.502 -2.679 1.00 94.94 171 GLY A C 1
ATOM 1282 O O . GLY A 1 171 ? 1.565 4.824 -3.162 1.00 94.94 171 GLY A O 1
ATOM 1283 N N . VAL A 1 172 ? -0.075 3.319 -2.972 1.00 94.44 172 VAL A N 1
ATOM 1284 C CA . VAL A 1 172 ? 0.505 2.393 -3.966 1.00 94.44 172 VAL A CA 1
ATOM 1285 C C . VAL A 1 172 ? 0.496 3.019 -5.365 1.00 94.44 172 VAL A C 1
ATOM 1287 O O . VAL A 1 172 ? 1.495 2.924 -6.083 1.00 94.44 172 VAL A O 1
ATOM 1290 N N . LEU A 1 173 ? -0.607 3.664 -5.757 1.00 94.06 173 LEU A N 1
ATOM 1291 C CA . LEU A 1 173 ? -0.732 4.325 -7.056 1.00 94.06 173 LEU A CA 1
ATOM 1292 C C . LEU A 1 173 ? 0.239 5.503 -7.202 1.00 94.06 173 LEU A C 1
ATOM 1294 O O . LEU A 1 173 ? 0.856 5.613 -8.258 1.00 94.06 173 LEU A O 1
ATOM 1298 N N . ASP A 1 174 ? 0.461 6.296 -6.152 1.00 95.00 174 ASP A N 1
ATOM 1299 C CA . ASP A 1 174 ? 1.460 7.376 -6.145 1.00 95.00 174 ASP A CA 1
ATOM 1300 C C . ASP A 1 174 ? 2.862 6.871 -6.455 1.00 95.00 174 ASP A C 1
ATOM 1302 O O . ASP A 1 174 ? 3.599 7.453 -7.252 1.00 95.00 174 ASP A O 1
ATOM 1306 N N . ILE A 1 175 ? 3.238 5.753 -5.840 1.00 95.12 175 ILE A N 1
ATOM 1307 C CA . ILE A 1 175 ? 4.535 5.132 -6.073 1.00 95.12 175 ILE A CA 1
ATOM 1308 C C . ILE A 1 175 ? 4.656 4.629 -7.518 1.00 95.12 175 ILE A C 1
ATOM 1310 O O . ILE A 1 175 ? 5.708 4.792 -8.146 1.00 95.12 175 ILE A O 1
ATOM 1314 N N . ILE A 1 176 ? 3.592 4.039 -8.069 1.00 93.12 176 ILE A N 1
ATOM 1315 C CA . ILE A 1 176 ? 3.557 3.577 -9.463 1.00 93.12 176 ILE A CA 1
ATOM 1316 C C . ILE A 1 176 ? 3.640 4.758 -10.436 1.00 93.12 176 ILE A C 1
ATOM 1318 O O . ILE A 1 176 ? 4.408 4.702 -11.400 1.00 93.12 176 ILE A O 1
ATOM 1322 N N . GLU A 1 177 ? 2.894 5.830 -10.181 1.00 93.19 177 GLU A N 1
ATOM 1323 C CA . GLU A 1 177 ? 2.920 7.055 -10.976 1.00 93.19 177 GLU A CA 1
ATOM 1324 C C . GLU A 1 177 ? 4.302 7.712 -10.922 1.00 93.19 177 GLU A C 1
ATOM 1326 O O . GLU A 1 177 ? 4.905 7.971 -11.965 1.00 93.19 177 GLU A O 1
ATOM 1331 N N . GLY A 1 178 ? 4.861 7.893 -9.724 1.00 91.25 178 GLY A N 1
ATOM 1332 C CA . GLY A 1 178 ? 6.198 8.446 -9.532 1.00 91.25 178 GLY A CA 1
ATOM 1333 C C . GLY A 1 178 ? 7.271 7.633 -10.258 1.00 91.25 178 GLY A C 1
ATOM 1334 O O . GLY A 1 178 ? 8.139 8.198 -10.927 1.00 91.25 178 GLY A O 1
ATOM 1335 N N . ALA A 1 179 ? 7.183 6.302 -10.210 1.00 90.12 179 ALA A N 1
ATOM 1336 C CA . ALA A 1 179 ? 8.064 5.414 -10.962 1.00 90.12 179 ALA A CA 1
ATOM 1337 C C . ALA A 1 179 ? 7.923 5.603 -12.485 1.00 90.12 179 ALA A C 1
ATOM 1339 O O . ALA A 1 179 ? 8.931 5.680 -13.194 1.00 90.12 179 ALA A O 1
ATOM 1340 N N . ALA A 1 180 ? 6.695 5.719 -12.997 1.00 89.50 180 ALA A N 1
ATOM 1341 C CA . ALA A 1 180 ? 6.443 5.964 -14.414 1.00 89.50 180 ALA A CA 1
ATOM 1342 C C . ALA A 1 180 ? 6.989 7.325 -14.875 1.00 89.50 180 ALA A C 1
ATOM 1344 O O . ALA A 1 180 ? 7.654 7.395 -15.912 1.00 89.50 180 ALA A O 1
ATOM 1345 N N . VAL A 1 181 ? 6.791 8.385 -14.084 1.00 90.19 181 VAL A N 1
ATOM 1346 C CA . VAL A 1 181 ? 7.336 9.723 -14.360 1.00 90.19 181 VAL A CA 1
ATOM 1347 C C . VAL A 1 181 ? 8.863 9.688 -14.395 1.00 90.19 181 VAL A C 1
ATOM 1349 O O . VAL A 1 181 ? 9.466 10.168 -15.357 1.00 90.19 181 VAL A O 1
ATOM 1352 N N . LEU A 1 182 ? 9.502 9.070 -13.398 1.00 88.12 182 LEU A N 1
ATOM 1353 C CA . LEU A 1 182 ? 10.962 8.940 -13.343 1.00 88.12 182 LEU A CA 1
ATOM 1354 C C . LEU A 1 182 ? 11.519 8.178 -14.551 1.00 88.12 182 LEU A C 1
ATOM 1356 O O . LEU A 1 182 ? 12.530 8.579 -15.130 1.00 88.12 182 LEU A O 1
ATOM 1360 N N . ALA A 1 183 ? 10.860 7.093 -14.958 1.00 87.69 183 ALA A N 1
ATOM 1361 C CA . ALA A 1 183 ? 11.263 6.342 -16.138 1.00 87.69 183 ALA A CA 1
ATOM 1362 C C . ALA A 1 183 ? 11.086 7.146 -17.429 1.00 87.69 183 ALA A C 1
ATOM 1364 O O . ALA A 1 183 ? 11.968 7.114 -18.285 1.00 87.69 183 ALA A O 1
ATOM 1365 N N . SER A 1 184 ? 9.986 7.893 -17.556 1.00 86.06 184 SER A N 1
ATOM 1366 C CA . SER A 1 184 ? 9.733 8.743 -18.722 1.00 86.06 184 SER A CA 1
ATOM 1367 C C . SER A 1 184 ? 10.798 9.830 -18.850 1.00 86.06 184 SER A C 1
ATOM 1369 O O . SER A 1 184 ? 11.331 10.040 -19.934 1.00 86.06 184 SER A O 1
ATOM 1371 N N . GLN A 1 185 ? 11.181 10.466 -17.74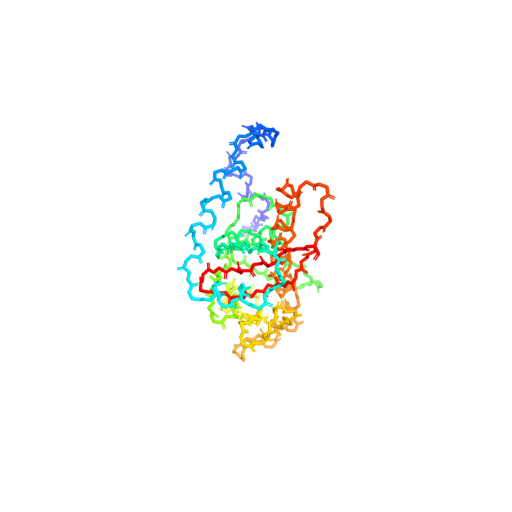0 1.00 86.94 185 GLN A N 1
ATOM 1372 C CA . GLN A 1 185 ? 12.257 11.461 -17.723 1.00 86.94 185 GLN A CA 1
ATOM 1373 C C . GLN A 1 185 ? 13.606 10.870 -18.160 1.00 86.94 185 GLN A C 1
ATOM 1375 O O . GLN A 1 185 ? 14.401 11.555 -18.800 1.00 86.94 185 GLN A O 1
ATOM 1380 N N . ALA A 1 186 ? 13.867 9.599 -17.841 1.00 85.50 186 ALA A N 1
ATOM 1381 C CA . ALA A 1 186 ? 15.087 8.908 -18.253 1.00 85.50 186 ALA A CA 1
ATOM 1382 C C . ALA A 1 186 ? 15.061 8.437 -19.720 1.00 85.50 186 ALA A C 1
ATOM 1384 O O . ALA A 1 186 ? 16.121 8.312 -20.333 1.00 85.50 186 ALA A O 1
ATOM 1385 N N . ALA A 1 187 ? 13.878 8.163 -20.279 1.00 81.94 187 ALA A N 1
ATOM 1386 C CA . ALA A 1 187 ? 13.705 7.649 -21.639 1.00 81.94 187 ALA A CA 1
ATOM 1387 C C . ALA A 1 187 ? 13.591 8.742 -22.721 1.00 81.94 187 ALA A C 1
ATOM 1389 O O . ALA A 1 187 ? 13.652 8.421 -23.909 1.00 81.94 187 ALA A O 1
ATOM 1390 N N . GLY A 1 188 ? 13.455 10.015 -22.336 1.00 83.81 188 GLY A N 1
ATOM 1391 C CA . GLY A 1 188 ? 13.276 11.130 -23.271 1.00 83.81 188 GLY A CA 1
ATOM 1392 C C . GLY A 1 188 ? 11.884 11.123 -23.912 1.00 83.81 188 GLY A C 1
ATOM 1393 O O . GLY A 1 188 ? 10.893 10.889 -23.230 1.00 83.81 188 GLY A O 1
ATOM 1394 N N . ASP A 1 189 ? 11.809 11.350 -25.227 1.00 84.62 189 ASP A N 1
ATOM 1395 C CA . ASP A 1 189 ? 10.542 11.472 -25.978 1.00 84.62 189 ASP A CA 1
ATOM 1396 C C . ASP A 1 189 ? 9.847 10.128 -26.279 1.00 84.62 189 ASP A C 1
ATOM 1398 O O . ASP A 1 189 ? 8.881 10.069 -27.044 1.00 84.62 189 ASP A O 1
ATOM 1402 N N . VAL A 1 190 ? 10.336 9.019 -25.717 1.00 83.94 190 VAL A N 1
ATOM 1403 C CA . VAL A 1 190 ? 9.721 7.703 -25.916 1.00 83.94 190 VAL A CA 1
ATOM 1404 C C . VAL A 1 190 ? 8.491 7.581 -25.009 1.00 83.94 190 VAL A C 1
ATOM 1406 O O . VAL A 1 190 ? 8.644 7.628 -23.787 1.00 83.94 190 VAL A O 1
ATOM 1409 N N . PRO A 1 191 ? 7.276 7.375 -25.555 1.00 84.06 191 PRO A N 1
ATOM 1410 C CA . PRO A 1 191 ? 6.095 7.164 -24.732 1.00 84.06 191 PRO A CA 1
ATOM 1411 C C . PRO A 1 191 ? 6.224 5.839 -23.978 1.00 84.06 191 PRO A C 1
ATOM 1413 O O . PRO A 1 191 ? 6.373 4.777 -24.583 1.00 84.06 191 PRO A O 1
ATOM 1416 N N . LEU A 1 192 ? 6.156 5.904 -22.650 1.00 88.19 192 LEU A N 1
ATOM 1417 C CA . LEU A 1 192 ? 6.177 4.732 -21.782 1.00 88.19 192 LEU A CA 1
ATOM 1418 C C . LEU A 1 192 ? 4.791 4.466 -21.203 1.00 88.19 192 LEU A C 1
ATOM 1420 O O . LEU A 1 192 ? 4.008 5.379 -20.952 1.00 88.19 192 LEU A O 1
ATOM 1424 N N . ARG A 1 193 ? 4.515 3.194 -20.927 1.00 90.88 193 ARG A N 1
ATOM 1425 C CA . ARG A 1 193 ? 3.370 2.743 -20.136 1.00 90.88 193 ARG A CA 1
ATOM 1426 C C . ARG A 1 193 ? 3.830 1.842 -19.000 1.00 90.88 193 ARG A C 1
ATOM 1428 O O . ARG A 1 193 ? 4.861 1.173 -19.098 1.00 90.88 193 ARG A O 1
ATOM 1435 N N . VAL A 1 194 ? 3.017 1.769 -17.951 1.00 91.56 194 VAL A N 1
ATOM 1436 C CA . VAL A 1 194 ? 3.157 0.738 -16.919 1.00 91.56 194 VAL A CA 1
ATOM 1437 C C . VAL A 1 194 ? 2.791 -0.611 -17.539 1.00 91.56 194 VAL A C 1
ATOM 1439 O O . VAL A 1 194 ? 1.694 -0.806 -18.062 1.00 91.56 194 VAL A O 1
ATOM 1442 N N . LEU A 1 195 ? 3.740 -1.542 -17.524 1.00 90.75 195 LEU A N 1
ATOM 1443 C CA . LEU A 1 195 ? 3.562 -2.907 -18.020 1.00 90.75 195 LEU A CA 1
ATOM 1444 C C . LEU A 1 195 ? 2.991 -3.829 -16.935 1.00 90.75 195 LEU A C 1
ATOM 1446 O O . LEU A 1 195 ? 2.310 -4.802 -17.270 1.00 90.75 195 LEU A O 1
ATOM 1450 N N . GLY A 1 196 ? 3.221 -3.470 -15.671 1.00 90.25 196 GLY A N 1
ATOM 1451 C CA . GLY A 1 196 ? 2.613 -4.048 -14.477 1.00 90.25 196 GLY A CA 1
ATOM 1452 C C . GLY A 1 196 ? 3.498 -3.867 -13.245 1.00 90.25 196 GLY A C 1
ATOM 1453 O O . GLY A 1 196 ? 4.573 -3.269 -13.333 1.00 90.25 196 GLY A O 1
ATOM 1454 N N . PHE A 1 197 ? 3.055 -4.367 -12.098 1.00 92.00 197 PHE A N 1
ATOM 1455 C CA . PHE A 1 197 ? 3.797 -4.288 -10.840 1.00 92.00 197 PHE A CA 1
ATOM 1456 C C . PHE A 1 197 ? 3.537 -5.519 -9.972 1.00 92.00 197 PHE A C 1
ATOM 1458 O O . PHE A 1 197 ? 2.477 -6.123 -10.062 1.00 92.00 197 PHE A O 1
ATOM 1465 N N . ILE A 1 198 ? 4.503 -5.905 -9.142 1.00 91.19 198 ILE A N 1
ATOM 1466 C CA . ILE A 1 198 ? 4.361 -7.031 -8.211 1.00 91.19 198 ILE A CA 1
ATOM 1467 C C . ILE A 1 198 ? 4.914 -6.683 -6.831 1.00 91.19 198 ILE A C 1
ATOM 1469 O O . ILE A 1 198 ? 5.846 -5.882 -6.704 1.00 91.19 198 ILE A O 1
ATOM 1473 N N . GLY A 1 199 ? 4.375 -7.328 -5.796 1.00 89.38 199 GLY A N 1
ATOM 1474 C CA . GLY A 1 199 ? 4.955 -7.296 -4.456 1.00 89.38 199 GLY A CA 1
ATOM 1475 C C . GLY A 1 199 ? 6.166 -8.229 -4.366 1.00 89.38 199 GLY A C 1
ATOM 1476 O O . GLY A 1 199 ? 6.088 -9.404 -4.719 1.00 89.38 199 GLY A O 1
ATOM 1477 N N . GLY A 1 200 ? 7.295 -7.717 -3.890 1.00 86.25 200 GLY A N 1
ATOM 1478 C CA . GLY A 1 200 ? 8.477 -8.497 -3.531 1.00 86.25 200 GLY A CA 1
ATOM 1479 C C . GLY A 1 200 ? 8.774 -8.388 -2.039 1.00 86.25 200 GLY A C 1
ATOM 1480 O O . GLY A 1 200 ? 8.033 -7.763 -1.289 1.00 86.25 200 GLY A O 1
ATOM 1481 N N . GLU A 1 201 ? 9.888 -8.968 -1.600 1.00 87.44 201 GLU A N 1
ATOM 1482 C CA . GLU A 1 201 ? 10.314 -8.835 -0.205 1.00 87.44 201 GLU A CA 1
ATOM 1483 C C . GLU A 1 201 ? 10.791 -7.398 0.073 1.00 87.44 201 GLU A C 1
ATOM 1485 O O . GLU A 1 201 ? 11.767 -6.929 -0.539 1.00 87.44 201 GLU A O 1
ATOM 1490 N N . ASN A 1 202 ? 10.084 -6.710 0.977 1.00 89.38 202 ASN A N 1
ATOM 1491 C CA . ASN A 1 202 ? 10.308 -5.319 1.400 1.00 89.38 202 ASN A CA 1
ATOM 1492 C C . ASN A 1 202 ? 10.311 -4.275 0.269 1.00 89.38 202 ASN A C 1
ATOM 1494 O O . ASN A 1 202 ? 10.874 -3.190 0.430 1.00 89.38 202 ASN A O 1
ATOM 1498 N N . ARG A 1 203 ? 9.730 -4.593 -0.895 1.00 92.38 203 ARG A N 1
ATOM 1499 C CA . ARG A 1 203 ? 9.715 -3.691 -2.055 1.00 92.38 203 ARG A CA 1
ATOM 1500 C C . ARG A 1 203 ? 8.587 -3.997 -3.034 1.00 92.38 203 ARG A C 1
ATOM 1502 O O . ARG A 1 203 ? 8.206 -5.155 -3.185 1.00 92.38 203 ARG A O 1
ATOM 1509 N N . ILE A 1 204 ? 8.125 -2.987 -3.761 1.00 92.12 204 ILE A N 1
ATOM 1510 C CA . ILE A 1 204 ? 7.293 -3.150 -4.959 1.00 92.12 204 ILE A CA 1
ATOM 1511 C C . ILE A 1 204 ? 8.204 -3.080 -6.185 1.00 92.12 204 ILE A C 1
ATOM 1513 O O . ILE A 1 204 ? 9.085 -2.221 -6.271 1.00 92.12 204 ILE A O 1
ATOM 1517 N N . LEU A 1 205 ? 8.007 -3.999 -7.129 1.00 92.00 205 LEU A N 1
ATOM 1518 C CA . LEU A 1 205 ? 8.667 -3.983 -8.432 1.00 92.00 205 LEU A CA 1
ATOM 1519 C C . LEU A 1 205 ? 7.699 -3.448 -9.476 1.00 92.00 205 LEU A C 1
ATOM 1521 O O . LEU A 1 205 ? 6.599 -3.972 -9.607 1.00 92.00 205 LEU A O 1
ATOM 1525 N N . ILE A 1 206 ? 8.115 -2.439 -10.232 1.00 92.44 206 ILE A N 1
ATOM 1526 C CA . ILE A 1 206 ? 7.270 -1.732 -11.197 1.00 92.44 206 ILE A CA 1
ATOM 1527 C C . ILE A 1 206 ? 7.947 -1.811 -12.555 1.00 92.44 206 ILE A C 1
ATOM 1529 O O . ILE A 1 206 ? 9.088 -1.379 -12.719 1.00 92.44 206 ILE A O 1
ATOM 1533 N N . ALA A 1 207 ? 7.252 -2.391 -13.525 1.00 92.19 207 ALA A N 1
ATOM 1534 C CA . ALA A 1 207 ? 7.719 -2.520 -14.892 1.00 92.19 207 ALA A CA 1
ATOM 1535 C C . ALA A 1 207 ? 7.129 -1.419 -15.768 1.00 92.19 207 ALA A C 1
ATOM 1537 O O . ALA A 1 207 ? 5.914 -1.227 -15.814 1.00 92.19 207 ALA A O 1
ATOM 1538 N N . VAL A 1 208 ? 7.989 -0.754 -16.529 1.00 91.19 208 VAL A N 1
ATOM 1539 C CA . VAL A 1 208 ? 7.624 0.300 -17.478 1.00 91.19 208 VAL A CA 1
ATOM 1540 C C . VAL A 1 208 ? 8.322 0.069 -18.813 1.00 91.19 208 VAL A C 1
ATOM 1542 O O . VAL A 1 208 ? 9.446 -0.432 -18.863 1.00 91.19 208 VAL A O 1
ATOM 1545 N N . GLY A 1 209 ? 7.654 0.403 -19.911 1.00 90.69 209 GLY A N 1
ATOM 1546 C CA . GLY A 1 209 ? 8.202 0.230 -21.255 1.00 90.69 209 GLY A CA 1
ATOM 1547 C C . GLY A 1 209 ? 7.269 0.753 -22.343 1.00 90.69 209 GLY A C 1
ATOM 1548 O O . GLY A 1 209 ? 6.132 1.127 -22.055 1.00 90.69 209 GLY A O 1
ATOM 1549 N N . ALA A 1 210 ? 7.779 0.793 -23.574 1.00 85.88 210 ALA A N 1
ATOM 1550 C CA . ALA A 1 210 ? 7.066 1.274 -24.759 1.00 85.88 210 ALA A CA 1
ATOM 1551 C C . ALA A 1 210 ? 6.054 0.266 -25.319 1.00 85.88 210 ALA A C 1
ATOM 1553 O O . ALA A 1 210 ? 6.124 -0.949 -25.016 1.00 85.88 210 ALA A O 1
#

Sequence (210 aa):
MAQPLSTLEYLRGAGLSSDVPISLSQTLNLATGSRLRAAIERLRTTSVFEFRAKLPPGAVVLAVGVDELQQAVLERMAGSQEPRDIMVWSRDGAEMLVHVPCALQLTGGYLLAHFHVETVETGPIELKLVFFLGNVDAGAGKAASVTHSTDAPDAIIDAWGDTLRAAVWEGVLDIIEGAAVLASQAAGDVPLRVLGFIGGENRILIAVGA